Protein AF-A0A7C4WFL8-F1 (afdb_monomer)

Secondary structure (DSSP, 8-state):
-HHHHHHHHHHHHHH-HHHHHHHHHHTTHHHHHHHHHHHHHHHHHHHHHHHHHHHHHHHHHHHHHHHHHHHHHHHHHHHHHHHHHHHHHHHHHHHHHHHHHHHHHHHHHHHHHHHHHHHHHHHHHHHHHHHHHHHHHHHHHHHHHHHHHHHHHHHHHHHHHHHHHHHHHTT-----EEEEETTEEEEEEEEETTEEEEEEEEEEESSHHHHHHHHHHHHHHHH-GGG--SEEEEEEEEEEE-HHHH-

Foldseek 3Di:
DVVVVVVVLVVCCVPPPVSVVVVCVVVCVVVVVVVVVVVVVVVVVVVVVVVVVVVVVVVVVVVVVVVVVVVVVVVVVVVVVVVVVVVVVVVVVVVVVVVVVVVVVVVVVVVVVVVVVVVVVVVVVVVVVVVVVVVVVVVVVVVVVVVVVVVQVVQLVVVQVVVQVVCVVVVHHWHWQWDDDVVATFSTWIDDDQEIETEDTDQEDACVRVVVSVVSVVCCCVPPVVSHGNHYHYDYHYNHYDPNRVD

Solvent-accessible surface area (backbone atoms only — not comparable to full-atom values): 13363 Å² total; per-residue (Å²): 110,72,68,59,51,52,52,52,53,51,50,39,50,74,75,33,68,67,59,32,52,50,53,37,51,77,71,41,50,62,61,50,50,54,50,51,51,51,50,51,53,53,53,49,53,53,50,53,52,52,50,53,54,51,52,52,53,53,51,54,52,53,50,54,51,52,52,50,52,52,51,51,52,52,51,54,51,51,52,51,54,52,51,52,52,52,51,53,53,53,52,53,51,50,52,52,53,52,54,52,50,53,53,52,52,55,50,53,53,51,54,50,53,50,52,55,49,53,51,53,50,52,52,51,53,52,49,52,56,48,49,61,49,49,55,54,47,52,61,49,47,60,50,50,52,57,48,51,55,50,55,52,50,53,43,34,53,51,39,40,53,54,47,45,54,54,34,43,78,71,74,43,81,54,65,64,41,67,45,82,51,97,97,46,77,36,52,33,32,32,63,44,95,57,36,22,41,43,26,44,53,37,67,64,31,54,59,64,63,55,57,52,48,51,54,52,48,53,51,36,55,74,78,42,50,86,76,60,42,88,40,73,46,80,43,81,37,47,82,42,68,36,72,80,55,78,112

Radius of gyration: 77.12 Å; Cα contacts (8 Å, |Δi|>4): 156; chains: 1; bounding box: 133×50×202 Å

pLDDT: mean 90.26, std 7.68, range [58.31, 98.12]

Sequence (247 aa):
MLESLKKEFLELLEKDLEFRYTVAGYLGLSEILRRLDKIAEEQLKLREEQITLREEQVHLRKEQVRLAEEQIKLREEQARLVEEQIQIRKEQARLVEEQIGLRKEQTALREEQIRLTEEQIKLREDFNRMLLRIERIDDRLGRVERTLEKLTIDVEDEAKSVLKARLRELGVSLELTSLILPGLEINIYGVSDDVCVIGEATVRAGPKPIDELLEKIEKLKINYPNLLRRKVILVIYASLPMIELIE

Mean predicted aligned error: 15.14 Å

Nearest PDB structures (foldseek):
  5faf-assembly1_A  TM=5.186E-01  e=6.056E-01  Homo sapiens

Structure (mmCIF, N/CA/C/O backbone):
data_AF-A0A7C4WFL8-F1
#
_entry.id   AF-A0A7C4WFL8-F1
#
loop_
_atom_site.group_PDB
_atom_site.id
_atom_site.type_symbol
_atom_site.label_atom_id
_atom_site.label_alt_id
_atom_site.label_comp_id
_atom_site.label_asym_id
_atom_site.label_entity_id
_atom_site.label_seq_id
_atom_site.pdbx_PDB_ins_code
_atom_site.Cartn_x
_atom_site.Cartn_y
_atom_site.Cartn_z
_atom_site.occupancy
_atom_site.B_iso_or_equiv
_atom_site.auth_seq_id
_atom_site.auth_comp_id
_atom_site.auth_asym_id
_atom_site.auth_atom_id
_atom_site.pdbx_PDB_model_num
ATOM 1 N N . MET A 1 1 ? 63.632 16.630 -119.968 1.00 63.47 1 MET A N 1
ATOM 2 C CA . MET A 1 1 ? 64.731 16.716 -118.976 1.00 63.47 1 MET A CA 1
ATOM 3 C C . MET A 1 1 ? 64.231 16.593 -117.542 1.00 63.47 1 MET A C 1
ATOM 5 O O . MET A 1 1 ? 64.723 15.737 -116.827 1.00 63.47 1 MET A O 1
ATOM 9 N N . LEU A 1 2 ? 63.245 17.387 -117.106 1.00 68.38 2 LEU A N 1
ATOM 10 C CA . LEU A 1 2 ? 62.745 17.300 -115.723 1.00 68.38 2 LEU A CA 1
ATOM 11 C C . LEU A 1 2 ? 62.067 15.951 -115.406 1.00 68.38 2 LEU A C 1
ATOM 13 O O . LEU A 1 2 ? 62.218 15.402 -114.320 1.00 68.38 2 LEU A O 1
ATOM 17 N N . GLU A 1 3 ? 61.346 15.401 -116.383 1.00 75.25 3 GLU A N 1
ATOM 18 C CA . GLU A 1 3 ? 60.583 14.157 -116.240 1.00 75.25 3 GLU A CA 1
ATOM 19 C C . GLU A 1 3 ? 61.478 12.908 -116.198 1.00 75.25 3 GLU A C 1
ATOM 21 O O . GLU A 1 3 ? 61.219 11.986 -115.427 1.00 75.25 3 GLU A O 1
ATOM 26 N N . SER A 1 4 ? 62.591 12.918 -116.945 1.00 79.12 4 SER A N 1
ATOM 27 C CA . SER A 1 4 ? 63.614 11.866 -116.886 1.00 79.12 4 SER A CA 1
ATOM 28 C C . SER A 1 4 ? 64.369 11.883 -115.556 1.00 79.12 4 SER A C 1
ATOM 30 O O . SER A 1 4 ? 64.539 10.831 -114.950 1.00 79.12 4 SER A O 1
ATOM 32 N N . LEU A 1 5 ? 64.729 13.071 -115.051 1.00 83.88 5 LEU A N 1
ATOM 33 C CA . LEU A 1 5 ? 65.407 13.226 -113.760 1.00 83.88 5 LEU A CA 1
ATOM 34 C C . LEU A 1 5 ? 64.522 12.781 -112.586 1.00 83.88 5 LEU A C 1
ATOM 36 O O . LEU A 1 5 ? 64.993 12.124 -111.665 1.00 83.88 5 LEU A O 1
ATOM 40 N N . LYS A 1 6 ? 63.220 13.096 -112.626 1.00 84.44 6 LYS A N 1
ATOM 41 C CA . LYS A 1 6 ? 62.262 12.644 -111.607 1.00 84.44 6 LYS A CA 1
ATOM 42 C C . LYS A 1 6 ? 62.157 11.118 -111.567 1.00 84.44 6 LYS A C 1
ATOM 44 O O . LYS A 1 6 ? 62.108 10.547 -110.482 1.00 84.44 6 LYS A O 1
ATOM 49 N N . LYS A 1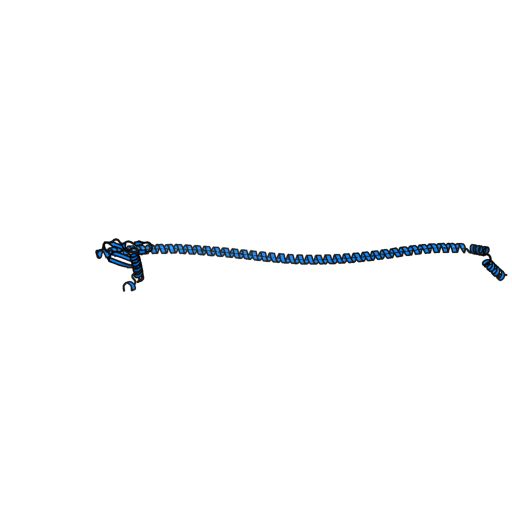 7 ? 62.114 10.465 -112.734 1.00 86.25 7 LYS A N 1
ATOM 50 C CA . LYS A 1 7 ? 62.050 9.001 -112.823 1.00 86.25 7 LYS A CA 1
ATOM 51 C C . LYS A 1 7 ? 63.316 8.356 -112.255 1.00 86.25 7 LYS A C 1
ATOM 53 O O . LYS A 1 7 ? 63.211 7.440 -111.451 1.00 86.25 7 LYS A O 1
ATOM 58 N N . GLU A 1 8 ? 64.484 8.883 -112.610 1.00 85.12 8 GLU A N 1
ATOM 59 C CA . GLU A 1 8 ? 65.778 8.413 -112.102 1.00 85.12 8 GLU A CA 1
ATOM 60 C C . GLU A 1 8 ? 65.917 8.622 -110.583 1.00 85.12 8 GLU A C 1
ATOM 62 O O . GLU A 1 8 ? 66.332 7.713 -109.870 1.00 85.12 8 GLU A O 1
ATOM 67 N N . PHE A 1 9 ? 65.467 9.766 -110.059 1.00 88.81 9 PHE A N 1
ATOM 68 C CA . PHE A 1 9 ? 65.450 10.046 -108.619 1.00 88.81 9 PHE A CA 1
ATOM 69 C C . PHE A 1 9 ? 64.553 9.074 -107.836 1.00 88.81 9 PHE A C 1
ATOM 71 O O . PHE A 1 9 ? 64.939 8.603 -106.769 1.00 88.81 9 PHE A O 1
ATOM 78 N N . LEU A 1 10 ? 63.366 8.746 -108.361 1.00 87.44 10 LEU A N 1
ATOM 79 C CA . LEU A 1 10 ? 62.467 7.762 -107.748 1.00 87.44 10 LEU A CA 1
ATOM 80 C C . LEU A 1 10 ? 63.038 6.338 -107.821 1.00 87.44 10 LEU A C 1
ATOM 82 O O . LEU A 1 10 ? 62.957 5.613 -106.835 1.00 87.44 10 LEU A O 1
ATOM 86 N N . GLU A 1 11 ? 63.668 5.951 -108.937 1.00 89.31 11 GLU A N 1
ATOM 87 C CA . GLU A 1 11 ? 64.340 4.648 -109.044 1.00 89.31 11 GLU A CA 1
ATOM 88 C C . GLU A 1 11 ? 65.513 4.514 -108.061 1.00 89.31 11 GLU A C 1
ATOM 90 O O . GLU A 1 11 ? 65.668 3.455 -107.451 1.00 89.31 11 GLU A O 1
ATOM 95 N N . LEU A 1 12 ? 66.306 5.576 -107.861 1.00 89.62 12 LEU A N 1
ATOM 96 C CA . LEU A 1 12 ? 67.367 5.606 -106.849 1.00 89.62 12 LEU A CA 1
ATOM 97 C C . LEU A 1 12 ? 66.792 5.531 -105.435 1.00 89.62 12 LEU A C 1
ATOM 99 O O . LEU A 1 12 ? 67.281 4.751 -104.624 1.00 89.62 12 LEU A O 1
ATOM 103 N N . LEU A 1 13 ? 65.710 6.261 -105.145 1.00 87.31 13 LEU A N 1
ATOM 104 C CA . LEU A 1 13 ? 65.008 6.101 -103.875 1.00 87.31 13 LEU A CA 1
ATOM 105 C C . LEU A 1 13 ? 64.507 4.668 -103.680 1.00 87.31 13 LEU A C 1
ATOM 107 O O . LEU A 1 13 ? 64.530 4.200 -102.553 1.00 87.31 13 LEU A O 1
ATOM 111 N N . GLU A 1 14 ? 64.071 3.945 -104.714 1.00 87.94 14 GLU A N 1
ATOM 112 C CA . GLU A 1 14 ? 63.556 2.571 -104.596 1.00 87.94 14 GLU A CA 1
ATOM 113 C C . GLU A 1 14 ? 64.642 1.484 -104.498 1.00 87.94 14 GLU A C 1
ATOM 115 O O . GLU A 1 14 ? 64.456 0.509 -103.764 1.00 87.94 14 GLU A O 1
ATOM 120 N N . LYS A 1 15 ? 65.765 1.635 -105.203 1.00 89.38 15 LYS A N 1
ATOM 121 C CA . LYS A 1 15 ? 66.786 0.580 -105.342 1.00 89.38 15 LYS A CA 1
ATOM 122 C C . LYS A 1 15 ? 68.047 0.823 -104.510 1.00 89.38 15 LYS A C 1
ATOM 124 O O . LYS A 1 15 ? 68.694 -0.150 -104.129 1.00 89.38 15 LYS A O 1
ATOM 129 N N . ASP A 1 16 ? 68.389 2.079 -104.217 1.00 92.06 16 ASP A N 1
ATOM 130 C CA . ASP A 1 16 ? 69.585 2.455 -103.459 1.00 92.06 16 ASP A CA 1
ATOM 131 C C . ASP A 1 16 ? 69.219 2.826 -102.013 1.00 92.06 16 ASP A C 1
ATOM 133 O O . ASP A 1 16 ? 68.577 3.840 -101.717 1.00 92.06 16 ASP A O 1
ATOM 137 N N . LEU A 1 17 ? 69.632 1.955 -101.094 1.00 87.31 17 LEU A N 1
ATOM 138 C CA . LEU A 1 17 ? 69.371 2.090 -99.669 1.00 87.31 17 LEU A CA 1
ATOM 139 C C . LEU A 1 17 ? 70.104 3.297 -99.057 1.00 87.31 17 LEU A C 1
ATOM 141 O O . LEU A 1 17 ? 69.530 4.008 -98.231 1.00 87.31 17 LEU A O 1
ATOM 145 N N . GLU A 1 18 ? 71.350 3.540 -99.464 1.00 87.81 18 GLU A N 1
ATOM 146 C CA . GLU A 1 18 ? 72.194 4.611 -98.929 1.00 87.81 18 GLU A CA 1
ATOM 147 C C . GLU A 1 18 ? 71.688 5.978 -99.399 1.00 87.81 18 GLU A C 1
ATOM 149 O O . GLU A 1 18 ? 71.530 6.900 -98.590 1.00 87.81 18 GLU A O 1
ATOM 154 N N . PHE A 1 19 ? 71.318 6.086 -100.680 1.00 89.31 19 PHE A N 1
ATOM 155 C CA . PHE A 1 19 ? 70.691 7.287 -101.226 1.00 89.31 19 PHE A CA 1
ATOM 156 C C . PHE A 1 19 ? 69.348 7.588 -100.543 1.00 89.31 19 PHE A C 1
ATOM 158 O O . PHE A 1 19 ? 69.117 8.722 -100.113 1.00 89.31 19 PHE A O 1
ATOM 165 N N . ARG A 1 20 ? 68.484 6.578 -100.349 1.00 87.25 20 ARG A N 1
ATOM 166 C CA . ARG A 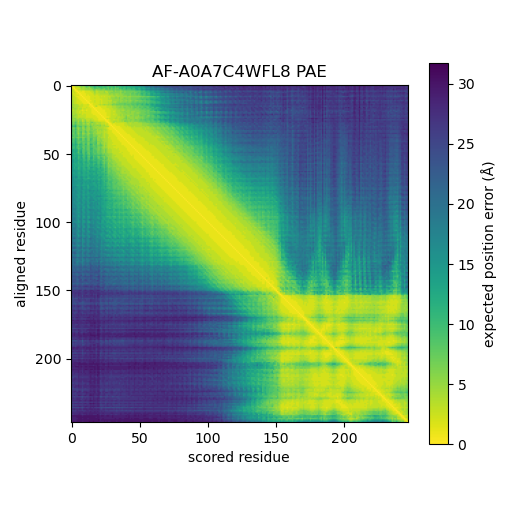1 20 ? 67.205 6.730 -99.629 1.00 87.25 20 ARG A CA 1
ATOM 167 C C . ARG A 1 20 ? 67.402 7.243 -98.205 1.00 87.25 20 ARG A C 1
ATOM 169 O O . ARG A 1 20 ? 66.705 8.176 -97.804 1.00 87.25 20 ARG A O 1
ATOM 176 N N . TYR A 1 21 ? 68.324 6.657 -97.439 1.00 86.19 21 TYR A N 1
ATOM 177 C CA . TYR A 1 21 ? 68.582 7.093 -96.063 1.00 86.19 21 TYR A CA 1
ATOM 178 C C . TYR A 1 21 ? 69.210 8.485 -95.996 1.00 86.19 21 TYR A C 1
ATOM 180 O O . TYR A 1 21 ? 68.859 9.263 -95.110 1.00 86.19 21 TYR A O 1
ATOM 188 N N . THR A 1 22 ? 70.069 8.834 -96.952 1.00 85.81 22 THR A N 1
ATOM 189 C CA . THR A 1 22 ? 70.663 10.173 -97.053 1.00 85.81 22 THR A CA 1
ATOM 190 C C . THR A 1 22 ? 69.593 11.228 -97.329 1.00 85.81 22 THR A C 1
ATOM 192 O O . THR A 1 22 ? 69.506 12.224 -96.609 1.00 85.81 22 THR A O 1
ATOM 195 N N . VAL A 1 23 ? 68.711 10.983 -98.305 1.00 87.50 23 VAL A N 1
ATOM 196 C CA . VAL A 1 23 ? 67.565 11.858 -98.600 1.00 87.50 23 VAL A CA 1
ATOM 197 C C . VAL A 1 23 ? 66.619 11.943 -97.398 1.00 87.50 23 VAL A C 1
ATOM 199 O O . VAL A 1 23 ? 66.218 13.041 -97.021 1.00 87.50 23 VAL A O 1
ATOM 202 N N . ALA A 1 24 ? 66.308 10.824 -96.736 1.00 85.12 24 ALA A N 1
ATOM 203 C CA . ALA A 1 24 ? 65.487 10.814 -95.524 1.00 85.12 24 ALA A CA 1
ATOM 204 C C . ALA A 1 24 ? 66.117 11.623 -94.373 1.00 85.12 24 ALA A C 1
ATOM 206 O O . ALA A 1 24 ? 65.403 12.319 -93.647 1.00 85.12 24 ALA A O 1
ATOM 207 N N . GLY A 1 25 ? 67.445 11.574 -94.236 1.00 86.12 25 GLY A N 1
ATOM 208 C CA . GLY A 1 25 ? 68.215 12.378 -93.289 1.00 86.12 25 GLY A CA 1
ATOM 209 C C . GLY A 1 25 ? 68.141 13.876 -93.591 1.00 86.12 25 GLY A C 1
ATOM 210 O O . GLY A 1 25 ? 67.801 14.651 -92.698 1.00 86.12 25 GLY A O 1
ATOM 211 N N . TYR A 1 26 ? 68.374 14.288 -94.844 1.00 86.88 26 TYR A N 1
ATOM 212 C CA . TYR A 1 26 ? 68.258 15.693 -95.272 1.00 86.88 26 TYR A CA 1
ATOM 213 C C . TYR A 1 26 ? 66.829 16.241 -95.161 1.00 86.88 26 TYR A C 1
ATOM 215 O O . TYR A 1 26 ? 66.646 17.412 -94.836 1.00 86.88 26 TYR A O 1
ATOM 223 N N . LEU A 1 27 ? 65.817 15.400 -95.393 1.00 87.31 27 LEU A N 1
ATOM 224 C CA . LEU A 1 27 ? 64.403 15.743 -95.207 1.00 87.31 27 LEU A CA 1
ATOM 225 C C . LEU A 1 27 ? 63.965 15.736 -93.730 1.00 87.31 27 LEU A C 1
ATOM 227 O O . LEU A 1 27 ? 62.813 16.050 -93.436 1.00 87.31 27 LEU A O 1
ATOM 231 N N . GLY A 1 28 ? 64.852 15.375 -92.795 1.00 88.31 28 GLY A N 1
ATOM 232 C CA . GLY A 1 28 ? 64.575 15.384 -91.357 1.00 88.31 28 GLY A CA 1
ATOM 233 C C . GLY A 1 28 ? 63.685 14.239 -90.860 1.00 88.31 28 GLY A C 1
ATOM 234 O O . GLY A 1 28 ? 63.221 14.284 -89.721 1.00 88.31 28 GLY A O 1
ATOM 235 N N . LEU A 1 29 ? 63.455 13.192 -91.661 1.00 88.44 29 LEU A N 1
ATOM 236 C CA . LEU A 1 29 ? 62.574 12.074 -91.292 1.00 88.44 29 LEU A CA 1
ATOM 237 C C . LEU A 1 29 ? 63.075 11.320 -90.050 1.00 88.44 29 LEU A C 1
ATOM 239 O O . LEU A 1 29 ? 62.270 10.913 -89.218 1.00 88.44 29 LEU A O 1
ATOM 243 N N . SER A 1 30 ? 64.393 11.199 -89.870 1.00 85.44 30 SER A N 1
ATOM 244 C CA . SER A 1 30 ? 64.988 10.566 -88.681 1.00 85.44 30 SER A CA 1
ATOM 245 C C . SER A 1 30 ? 64.710 11.339 -87.385 1.00 85.44 30 SER A C 1
ATOM 247 O O . SER A 1 30 ? 64.486 10.733 -86.340 1.00 85.44 30 SER A O 1
ATOM 249 N N . GLU A 1 31 ? 64.703 12.675 -87.441 1.00 87.62 31 GLU A N 1
ATOM 250 C CA . GLU A 1 31 ? 64.364 13.537 -86.298 1.00 87.62 31 GLU A CA 1
ATOM 251 C C . GLU A 1 31 ? 62.863 13.458 -85.981 1.00 87.62 31 GLU A C 1
ATOM 253 O O . GLU A 1 31 ? 62.473 13.400 -84.816 1.00 87.62 31 GLU A O 1
ATOM 258 N N . ILE A 1 32 ? 62.018 13.386 -87.016 1.00 90.44 32 ILE A N 1
ATOM 259 C CA . ILE A 1 32 ? 60.571 13.187 -86.863 1.00 90.44 32 ILE A CA 1
ATOM 260 C C . ILE A 1 32 ? 60.278 11.845 -86.181 1.00 90.44 32 ILE A C 1
ATOM 262 O O . ILE A 1 32 ? 59.512 11.825 -85.221 1.00 90.44 32 ILE A O 1
ATOM 266 N N . LEU A 1 33 ? 60.905 10.746 -86.618 1.00 88.56 33 LEU A N 1
ATOM 267 C CA . LEU A 1 33 ? 60.716 9.424 -86.007 1.00 88.56 33 LEU A CA 1
ATOM 268 C C . LEU A 1 33 ? 61.115 9.415 -84.525 1.00 88.56 33 LEU A C 1
ATOM 270 O O . LEU A 1 33 ? 60.318 8.993 -83.697 1.00 88.56 33 LEU A O 1
ATOM 274 N N . ARG A 1 34 ? 62.268 9.995 -84.160 1.00 89.69 34 ARG A N 1
ATOM 275 C CA . ARG A 1 34 ? 62.684 10.111 -82.747 1.00 89.69 34 ARG A CA 1
ATOM 276 C C . ARG A 1 34 ? 61.690 10.899 -81.892 1.00 89.69 34 ARG A C 1
ATOM 278 O O . ARG A 1 34 ? 61.457 10.552 -80.737 1.00 89.69 34 ARG A O 1
ATOM 285 N N . ARG A 1 35 ? 61.106 11.973 -82.436 1.00 93.88 35 ARG A N 1
ATOM 286 C CA . ARG A 1 35 ? 60.057 12.736 -81.739 1.00 93.88 35 ARG A CA 1
ATOM 287 C C . ARG A 1 35 ? 58.778 11.923 -81.593 1.00 93.88 35 ARG A C 1
ATOM 289 O O . ARG A 1 35 ? 58.159 12.001 -80.539 1.00 93.88 35 ARG A O 1
ATOM 296 N N . LEU A 1 36 ? 58.395 11.154 -82.614 1.00 93.88 36 LEU A N 1
ATOM 297 C CA . LEU A 1 36 ? 57.244 10.253 -82.545 1.00 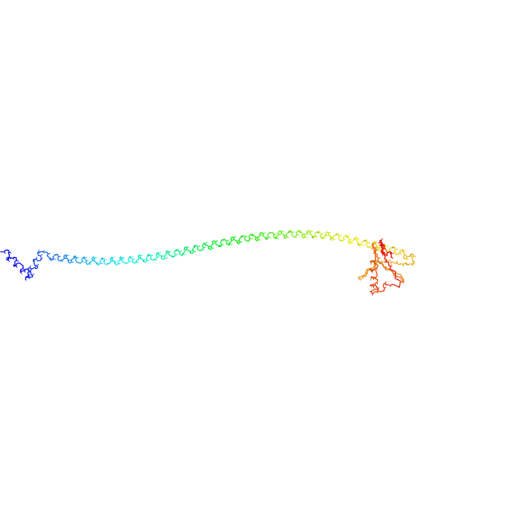93.88 36 LEU A CA 1
ATOM 298 C C . LEU A 1 36 ? 57.453 9.153 -81.499 1.00 93.88 36 LEU A C 1
ATOM 300 O O . LEU A 1 36 ? 56.536 8.912 -80.720 1.00 93.88 36 LEU A O 1
ATOM 304 N N . ASP A 1 37 ? 58.650 8.568 -81.417 1.00 94.06 37 ASP A N 1
ATOM 305 C CA . ASP A 1 37 ? 59.000 7.580 -80.389 1.00 94.06 37 ASP A CA 1
ATOM 306 C C . ASP A 1 37 ? 58.906 8.194 -78.986 1.00 94.06 37 ASP A C 1
ATOM 308 O O . ASP A 1 37 ? 58.240 7.649 -78.107 1.00 94.06 37 ASP A O 1
ATOM 312 N N . LYS A 1 38 ? 59.476 9.392 -78.788 1.00 95.38 38 LYS A N 1
ATOM 313 C CA . LYS A 1 38 ? 59.382 10.115 -77.511 1.00 95.38 38 LYS A CA 1
ATOM 314 C C . LYS A 1 38 ? 57.932 10.441 -77.133 1.00 95.38 38 LYS A C 1
ATOM 316 O O . LYS A 1 38 ? 57.542 10.268 -75.982 1.00 95.38 38 LYS A O 1
ATOM 321 N N . ILE A 1 39 ? 57.122 10.890 -78.094 1.00 95.38 39 ILE A N 1
ATOM 322 C CA . ILE A 1 39 ? 55.689 11.136 -77.882 1.00 95.38 39 ILE A CA 1
ATOM 323 C C . ILE A 1 39 ? 54.975 9.830 -77.516 1.00 95.38 39 ILE A C 1
ATOM 325 O O . ILE A 1 39 ? 54.125 9.838 -76.631 1.00 95.38 39 ILE A O 1
ATOM 329 N N . ALA A 1 40 ? 55.306 8.710 -78.161 1.00 94.25 40 ALA A N 1
ATOM 330 C CA . ALA A 1 40 ? 54.722 7.411 -77.842 1.00 94.25 40 ALA A CA 1
ATOM 331 C C . ALA A 1 40 ? 55.067 6.971 -76.408 1.00 94.25 40 ALA A C 1
ATOM 333 O O . ALA A 1 40 ? 54.177 6.521 -75.686 1.00 94.25 40 ALA A O 1
ATOM 334 N N . GLU A 1 41 ? 56.312 7.166 -75.963 1.00 94.81 41 GLU A N 1
ATOM 335 C CA . GLU A 1 41 ? 56.728 6.913 -74.576 1.00 94.81 41 GLU A CA 1
ATOM 336 C C . GLU A 1 41 ? 55.988 7.808 -73.569 1.00 94.81 41 GLU A C 1
ATOM 338 O O . GLU A 1 41 ? 55.500 7.321 -72.548 1.00 94.81 41 GLU A O 1
ATOM 343 N N . GLU A 1 42 ? 55.863 9.110 -73.847 1.00 95.56 42 GLU A N 1
ATOM 344 C CA . GLU A 1 42 ? 55.107 10.045 -73.001 1.00 95.56 42 GLU A CA 1
ATOM 345 C C . GLU A 1 42 ? 53.619 9.665 -72.932 1.00 95.56 42 GLU A C 1
ATOM 347 O O . GLU A 1 42 ? 53.021 9.679 -71.856 1.00 95.56 42 GLU A O 1
ATOM 352 N N . GLN A 1 43 ? 53.023 9.249 -74.053 1.00 94.88 43 GLN A N 1
ATOM 353 C CA . GLN A 1 43 ? 51.641 8.764 -74.104 1.00 94.88 43 GLN A CA 1
ATOM 354 C C . GLN A 1 43 ? 51.443 7.471 -73.306 1.00 94.88 43 GLN A C 1
ATOM 356 O O . GLN A 1 43 ? 50.393 7.302 -72.685 1.00 94.88 43 GLN A O 1
ATOM 361 N N . LEU A 1 44 ? 52.423 6.562 -73.299 1.00 95.38 44 LEU A N 1
ATOM 362 C CA . LEU A 1 44 ? 52.372 5.358 -72.467 1.00 95.38 44 LEU A CA 1
ATOM 363 C C . LEU A 1 44 ? 52.401 5.714 -70.976 1.00 95.38 44 LEU A C 1
ATOM 365 O O . LEU A 1 44 ? 51.523 5.263 -70.244 1.00 95.38 44 LEU A O 1
ATOM 369 N N . LYS A 1 45 ? 53.312 6.598 -70.549 1.00 95.81 45 LYS A N 1
ATOM 370 C CA . LYS A 1 45 ? 53.383 7.065 -69.151 1.00 95.81 45 LYS A CA 1
ATOM 371 C C . LYS A 1 45 ? 52.091 7.746 -68.700 1.00 95.81 45 LYS A C 1
ATOM 373 O O . LYS A 1 45 ? 51.555 7.417 -67.648 1.00 95.81 45 LYS A O 1
ATOM 378 N N . LEU A 1 46 ? 51.530 8.628 -69.531 1.00 95.88 46 LEU A N 1
ATOM 379 C CA . LEU A 1 46 ? 50.248 9.280 -69.239 1.00 95.88 46 LEU A CA 1
ATOM 380 C C . LEU A 1 46 ? 49.095 8.274 -69.114 1.00 95.88 46 LEU A C 1
ATOM 382 O O . LEU A 1 46 ? 48.180 8.477 -68.317 1.00 95.88 46 LEU A O 1
ATOM 386 N N . ARG A 1 47 ? 49.108 7.188 -69.898 1.00 95.31 47 ARG A N 1
ATOM 387 C CA . ARG A 1 47 ? 48.107 6.119 -69.767 1.00 95.31 47 ARG A CA 1
ATOM 388 C C . ARG A 1 47 ? 48.265 5.353 -68.460 1.00 95.31 47 ARG A C 1
ATOM 390 O O . ARG A 1 47 ? 47.250 5.061 -67.836 1.00 95.31 47 ARG A O 1
ATOM 397 N N . GLU A 1 48 ? 49.492 5.048 -68.050 1.00 95.56 48 GLU A N 1
ATOM 398 C CA . GLU A 1 48 ? 49.767 4.399 -66.764 1.00 95.56 48 GLU A CA 1
ATOM 399 C C . GLU A 1 48 ? 49.283 5.269 -65.595 1.00 95.56 48 GLU A C 1
ATOM 401 O O . GLU A 1 48 ? 48.520 4.788 -64.760 1.00 95.56 48 GLU A O 1
ATOM 406 N N . GLU A 1 49 ? 49.598 6.568 -65.598 1.00 96.31 49 GLU A N 1
ATOM 407 C CA . GLU A 1 49 ? 49.106 7.527 -64.595 1.00 96.31 49 GLU A CA 1
ATOM 408 C C . GLU A 1 49 ? 47.571 7.645 -64.587 1.00 96.31 49 GLU A C 1
ATOM 410 O O . GLU A 1 49 ? 46.939 7.733 -63.535 1.00 96.31 49 GLU A O 1
ATOM 415 N N . GLN A 1 50 ? 46.921 7.616 -65.755 1.00 95.56 50 GLN A N 1
ATOM 416 C CA . GLN A 1 50 ? 45.456 7.611 -65.811 1.00 95.56 50 GLN A CA 1
ATOM 417 C C . GLN A 1 50 ? 44.847 6.334 -65.226 1.00 95.56 50 GLN A C 1
ATOM 419 O O . GLN A 1 50 ? 43.746 6.389 -64.671 1.00 95.56 50 GLN A O 1
ATOM 424 N N . ILE A 1 51 ? 45.513 5.188 -65.376 1.00 96.12 51 ILE A N 1
ATOM 425 C CA . ILE A 1 51 ? 45.056 3.922 -64.797 1.00 96.12 51 ILE A CA 1
ATOM 426 C C . ILE A 1 51 ? 45.176 3.982 -63.274 1.00 96.12 51 ILE A C 1
ATOM 428 O O . ILE A 1 51 ? 44.180 3.721 -62.599 1.00 96.12 51 ILE A O 1
ATOM 432 N N . THR A 1 52 ? 46.320 4.410 -62.735 1.00 96.62 52 THR A N 1
ATOM 433 C CA . THR A 1 52 ? 46.518 4.510 -61.278 1.00 96.62 52 THR A CA 1
ATOM 434 C C . THR A 1 52 ? 45.534 5.489 -60.636 1.00 96.62 52 THR A C 1
ATOM 436 O O . THR A 1 52 ? 44.866 5.141 -59.664 1.00 96.62 52 THR A O 1
ATOM 439 N N . LEU A 1 53 ? 45.317 6.665 -61.236 1.00 96.75 53 LEU A N 1
ATOM 440 C CA . LEU A 1 53 ? 44.320 7.629 -60.753 1.00 96.75 53 LEU A CA 1
ATOM 441 C C . LEU A 1 53 ? 42.893 7.060 -60.760 1.00 96.75 53 LEU A C 1
ATOM 443 O O . LEU A 1 53 ? 42.088 7.365 -59.877 1.00 96.75 53 LEU A O 1
ATOM 447 N N . ARG A 1 54 ? 42.543 6.229 -61.751 1.00 96.12 54 ARG A N 1
ATOM 448 C CA . ARG A 1 54 ? 41.235 5.555 -61.780 1.00 96.12 54 ARG A CA 1
ATOM 449 C C . ARG A 1 54 ? 41.110 4.523 -60.665 1.00 96.12 54 ARG A C 1
ATOM 451 O O . ARG A 1 54 ? 40.040 4.428 -60.065 1.00 96.12 54 ARG A O 1
ATOM 458 N N . GLU A 1 55 ? 42.167 3.771 -60.380 1.00 96.19 55 GLU A N 1
ATOM 459 C CA . GLU A 1 55 ? 42.191 2.808 -59.276 1.00 96.19 55 GLU A CA 1
ATOM 460 C C . GLU A 1 55 ? 42.020 3.505 -57.921 1.00 96.19 55 GLU A C 1
ATOM 462 O O . GLU A 1 55 ? 41.172 3.093 -57.124 1.00 96.19 55 GLU A O 1
ATOM 467 N N . GLU A 1 56 ? 42.721 4.620 -57.697 1.00 96.94 56 GLU A N 1
ATOM 468 C CA . GLU A 1 56 ? 42.566 5.454 -56.500 1.00 96.94 56 GLU A CA 1
ATOM 469 C C . GLU A 1 56 ? 41.141 6.007 -56.365 1.00 96.94 56 GLU A C 1
ATOM 471 O O . GLU A 1 56 ? 40.534 5.918 -55.296 1.00 96.94 56 GLU A O 1
ATOM 476 N N . GLN A 1 57 ? 40.543 6.509 -57.454 1.00 95.88 57 GLN A N 1
ATOM 477 C CA . GLN A 1 57 ? 39.150 6.971 -57.438 1.00 95.88 57 GLN A CA 1
ATOM 478 C C . GLN A 1 57 ? 38.166 5.852 -57.079 1.00 95.88 57 GLN A C 1
ATOM 480 O O . GLN A 1 57 ? 37.195 6.086 -56.354 1.00 95.88 57 GLN A O 1
ATOM 485 N N . VAL A 1 58 ? 38.393 4.632 -57.573 1.00 96.88 58 VAL A N 1
ATOM 486 C CA . VAL A 1 58 ? 37.572 3.469 -57.210 1.00 96.88 58 VAL A CA 1
ATOM 487 C C . VAL A 1 58 ? 37.749 3.124 -55.731 1.00 96.88 58 VAL A C 1
ATOM 489 O O . VAL A 1 58 ? 36.757 2.820 -55.065 1.00 96.88 58 VAL A O 1
ATOM 492 N N . HIS A 1 59 ? 38.972 3.197 -55.200 1.00 97.19 59 HIS A N 1
ATOM 493 C CA . HIS A 1 59 ? 39.239 2.967 -53.781 1.00 97.19 59 HIS A CA 1
ATOM 494 C C . HIS A 1 59 ? 38.521 3.991 -52.893 1.00 97.19 59 HIS A C 1
ATOM 496 O O . HIS A 1 59 ? 37.758 3.605 -52.008 1.00 97.19 59 HIS A O 1
ATOM 502 N N . LEU A 1 60 ? 38.664 5.284 -53.196 1.00 97.25 60 LEU A N 1
ATOM 503 C CA . LEU A 1 60 ? 38.000 6.367 -52.464 1.00 97.25 60 LEU A CA 1
ATOM 504 C C . LEU A 1 60 ? 36.474 6.221 -52.481 1.00 97.25 60 LEU A C 1
ATOM 506 O O . LEU A 1 60 ? 35.818 6.412 -51.458 1.00 97.25 60 LEU A O 1
ATOM 510 N N . ARG A 1 61 ? 35.887 5.819 -53.616 1.00 96.50 61 ARG A N 1
ATOM 511 C CA . ARG A 1 61 ? 34.443 5.538 -53.690 1.00 96.50 61 ARG A CA 1
ATOM 512 C C . ARG A 1 61 ? 34.031 4.384 -52.777 1.00 96.50 61 ARG A C 1
ATOM 514 O O . ARG A 1 61 ? 32.983 4.470 -52.142 1.00 96.50 61 ARG A O 1
ATOM 521 N N . LYS A 1 62 ? 34.833 3.318 -52.684 1.00 96.56 62 LYS A N 1
ATOM 522 C CA . LYS A 1 62 ? 34.555 2.198 -51.766 1.00 96.56 62 LYS A CA 1
ATOM 523 C C . LYS A 1 62 ? 34.609 2.642 -50.305 1.00 96.56 62 LYS A C 1
ATOM 525 O O . LYS A 1 62 ? 33.746 2.240 -49.529 1.00 96.56 62 LYS A O 1
ATOM 530 N N . GLU A 1 63 ? 35.575 3.477 -49.933 1.00 97.38 63 GLU A N 1
ATOM 531 C CA . GLU A 1 63 ? 35.657 4.037 -48.577 1.00 97.38 63 GLU A CA 1
ATOM 532 C C . GLU A 1 63 ? 34.466 4.943 -48.256 1.00 97.38 63 GLU A C 1
ATOM 534 O O . GLU A 1 63 ? 33.866 4.803 -47.194 1.00 97.38 63 GLU A O 1
ATOM 539 N N . GLN A 1 64 ? 34.053 5.804 -49.191 1.00 96.50 64 GLN A N 1
ATOM 540 C CA . GLN A 1 64 ? 32.866 6.648 -49.021 1.00 96.50 64 GLN A CA 1
ATOM 541 C C . GLN A 1 64 ? 31.595 5.826 -48.785 1.00 96.50 64 GLN A C 1
ATOM 543 O O . GLN A 1 64 ? 30.794 6.178 -47.920 1.00 96.50 64 GLN A O 1
ATOM 548 N N . VAL A 1 65 ? 31.417 4.718 -49.514 1.00 97.38 65 VAL A N 1
ATOM 549 C CA . VAL A 1 65 ? 30.279 3.809 -49.306 1.00 97.38 65 VAL A CA 1
ATOM 550 C C . VAL A 1 65 ? 30.335 3.172 -47.916 1.00 97.38 65 VAL A C 1
ATOM 552 O O . VAL A 1 65 ? 29.331 3.194 -47.210 1.00 97.38 65 VAL A O 1
ATOM 555 N N . ARG A 1 66 ? 31.502 2.682 -47.475 1.00 97.50 66 ARG A N 1
ATOM 556 C CA . ARG A 1 66 ? 31.662 2.106 -46.126 1.00 97.50 66 ARG A CA 1
ATOM 557 C C . ARG A 1 66 ? 31.352 3.118 -45.023 1.00 97.50 66 ARG A C 1
ATOM 559 O O . ARG A 1 66 ? 30.611 2.802 -44.098 1.00 97.50 66 ARG A O 1
ATOM 566 N N . LEU A 1 67 ? 31.856 4.346 -45.146 1.00 97.62 67 LEU A N 1
ATOM 567 C CA . LEU A 1 67 ? 31.565 5.419 -44.193 1.00 97.62 67 LEU A CA 1
ATOM 568 C C . LEU A 1 67 ? 30.071 5.767 -44.162 1.00 97.62 67 LEU A C 1
ATOM 570 O O . LEU A 1 67 ? 29.521 6.029 -43.094 1.00 97.62 67 LEU A O 1
ATOM 574 N N . ALA A 1 68 ? 29.396 5.752 -45.314 1.00 96.94 68 ALA A N 1
ATOM 575 C CA . ALA A 1 68 ? 27.953 5.963 -45.373 1.00 96.94 68 ALA A CA 1
ATOM 576 C C . ALA A 1 68 ? 27.181 4.839 -44.657 1.00 96.94 68 ALA A C 1
ATOM 578 O O . ALA A 1 68 ? 26.250 5.126 -43.905 1.00 96.94 68 ALA A O 1
ATOM 579 N N . GLU A 1 69 ? 27.586 3.578 -44.834 1.00 97.25 69 GLU A N 1
ATOM 580 C CA . GLU A 1 69 ? 27.001 2.430 -44.126 1.00 97.25 69 GLU A CA 1
ATOM 581 C C . GLU A 1 69 ? 27.202 2.523 -42.606 1.00 97.25 69 GLU A C 1
ATOM 583 O O . GLU A 1 69 ? 26.266 2.285 -41.841 1.00 97.25 69 GLU A O 1
ATOM 588 N N . GLU A 1 70 ? 28.394 2.911 -42.147 1.00 97.75 70 GLU A N 1
ATOM 589 C CA . GLU A 1 70 ? 28.674 3.132 -40.723 1.00 97.75 70 GLU A CA 1
ATOM 590 C C . GLU A 1 70 ? 27.828 4.270 -40.141 1.00 97.75 70 GLU A C 1
ATOM 592 O O . GLU A 1 70 ? 27.247 4.120 -39.065 1.00 97.75 70 GLU A O 1
ATOM 597 N N . GLN A 1 71 ? 27.673 5.380 -40.870 1.00 96.88 71 GLN A N 1
ATOM 598 C CA . GLN A 1 71 ? 26.797 6.476 -40.445 1.00 96.88 71 GLN A CA 1
ATOM 599 C C . GLN A 1 71 ? 25.332 6.046 -40.328 1.00 96.88 71 GLN A C 1
ATOM 601 O O . GLN A 1 71 ? 24.635 6.513 -39.427 1.00 96.88 71 GLN A O 1
ATOM 606 N N . ILE A 1 72 ? 24.849 5.179 -41.223 1.00 97.69 72 ILE A N 1
ATOM 607 C CA . ILE A 1 72 ? 23.486 4.638 -41.140 1.00 97.69 72 ILE A CA 1
ATOM 608 C C . ILE A 1 72 ? 23.336 3.796 -39.871 1.00 97.69 72 ILE A C 1
ATOM 610 O O . ILE A 1 72 ? 22.415 4.046 -39.097 1.00 97.69 72 ILE A O 1
ATOM 614 N N . LYS A 1 73 ? 24.276 2.881 -39.598 1.00 97.81 73 LYS A N 1
ATOM 615 C CA . LYS A 1 73 ? 24.254 2.049 -38.380 1.00 97.81 73 LYS A CA 1
ATOM 616 C C . LYS A 1 73 ? 24.267 2.888 -37.101 1.00 97.81 73 LYS A C 1
ATOM 618 O O . LYS A 1 73 ? 23.479 2.634 -36.196 1.00 97.81 73 LYS A O 1
ATOM 623 N N . LEU A 1 74 ? 25.104 3.925 -37.049 1.00 97.94 74 LEU A N 1
ATOM 624 C CA . LEU A 1 74 ? 25.152 4.843 -35.906 1.00 97.94 74 LEU A CA 1
ATOM 625 C C . LEU A 1 74 ? 23.825 5.583 -35.703 1.00 97.94 74 LEU A C 1
ATOM 627 O O . LEU A 1 74 ? 23.386 5.756 -34.567 1.00 97.94 74 LEU A O 1
ATOM 631 N N . ARG A 1 75 ? 23.154 6.002 -36.784 1.00 97.44 75 ARG A N 1
ATOM 632 C CA . ARG A 1 75 ? 21.827 6.634 -36.687 1.00 97.44 75 ARG A CA 1
ATOM 633 C C . ARG A 1 75 ? 20.764 5.662 -36.180 1.00 97.44 75 ARG A C 1
ATOM 635 O O . ARG A 1 75 ? 19.915 6.066 -35.389 1.00 97.44 75 ARG A O 1
ATOM 642 N N . GLU A 1 76 ? 20.807 4.404 -36.609 1.00 97.56 76 GLU A N 1
ATOM 643 C CA . GLU A 1 76 ? 19.895 3.367 -36.115 1.00 97.56 76 GLU A CA 1
ATOM 644 C C . GLU A 1 76 ? 20.099 3.096 -34.620 1.00 97.56 76 GLU A C 1
ATOM 646 O O . GLU A 1 76 ? 19.126 3.014 -33.871 1.00 97.56 76 GLU A O 1
ATOM 651 N N . GLU A 1 77 ? 21.348 3.010 -34.162 1.00 98.00 77 GLU A N 1
ATOM 652 C CA . GLU A 1 77 ? 21.668 2.834 -32.743 1.00 98.00 77 GLU A CA 1
ATOM 653 C C . GLU A 1 77 ? 21.207 4.036 -31.906 1.00 98.00 77 GLU A C 1
ATOM 655 O O . GLU A 1 77 ? 20.547 3.865 -30.881 1.00 98.00 77 GLU A O 1
ATOM 660 N N . GLN A 1 78 ? 21.456 5.260 -32.383 1.00 97.25 78 GLN A N 1
ATOM 661 C CA . GLN A 1 78 ? 20.955 6.476 -31.737 1.00 97.25 78 GLN A CA 1
ATOM 662 C C . GLN A 1 78 ? 19.426 6.488 -31.634 1.00 97.25 78 GLN A C 1
ATOM 664 O O . GLN A 1 78 ? 18.891 6.863 -30.591 1.00 97.25 78 GLN A O 1
ATOM 669 N N . ALA A 1 79 ? 18.714 6.057 -32.679 1.00 97.31 79 ALA A N 1
ATOM 670 C CA . ALA A 1 79 ? 17.257 5.976 -32.653 1.00 97.31 79 ALA A CA 1
ATOM 671 C C . ALA A 1 79 ? 16.756 4.986 -31.587 1.00 97.31 79 ALA A C 1
ATOM 673 O O . ALA A 1 79 ? 15.836 5.318 -30.837 1.00 97.31 79 ALA A O 1
ATOM 674 N N . ARG A 1 80 ? 17.400 3.817 -31.458 1.00 98.00 80 ARG A N 1
ATOM 675 C CA . ARG A 1 80 ? 17.073 2.827 -30.414 1.00 98.00 80 ARG A CA 1
ATOM 676 C C . ARG A 1 80 ? 17.311 3.376 -29.009 1.00 98.00 80 ARG A C 1
ATOM 678 O O . ARG A 1 80 ? 16.437 3.259 -28.157 1.00 98.00 80 ARG A O 1
ATOM 685 N N . LEU A 1 81 ? 18.442 4.046 -28.780 1.00 98.12 81 LEU A N 1
ATOM 686 C CA . LEU A 1 81 ? 18.745 4.666 -27.485 1.00 98.12 81 LEU A CA 1
ATOM 687 C C . LEU A 1 81 ? 17.727 5.751 -27.105 1.00 98.12 81 LEU A C 1
ATOM 689 O O . LEU A 1 81 ? 17.356 5.879 -25.938 1.00 98.12 81 LEU A O 1
ATOM 693 N N . VAL A 1 82 ? 17.254 6.534 -28.079 1.00 98.12 82 VAL A N 1
ATOM 694 C CA . VAL A 1 82 ? 16.189 7.522 -27.851 1.00 98.12 82 VAL A CA 1
ATOM 695 C C . VAL A 1 82 ? 14.880 6.833 -27.463 1.00 98.12 82 VAL A C 1
ATOM 697 O O . VAL A 1 82 ? 14.204 7.290 -26.539 1.00 98.12 82 VAL A O 1
ATOM 700 N N . GLU A 1 83 ? 14.525 5.731 -28.123 1.00 97.69 83 GLU A N 1
ATOM 701 C CA . GLU A 1 83 ? 13.328 4.958 -27.788 1.00 97.69 83 GLU A CA 1
ATOM 702 C C . GLU A 1 83 ? 13.399 4.376 -26.368 1.00 97.69 83 GLU A C 1
ATOM 704 O O . GLU A 1 83 ? 12.458 4.548 -25.589 1.00 97.69 83 GLU A O 1
ATOM 709 N N . GLU A 1 84 ? 14.531 3.783 -25.986 1.00 98.06 84 GLU A N 1
ATOM 710 C CA . GLU A 1 84 ? 14.764 3.281 -24.626 1.00 98.06 84 GLU A CA 1
ATOM 711 C C . GLU A 1 84 ? 14.644 4.395 -23.578 1.00 98.06 84 GLU A C 1
ATOM 713 O O . GLU A 1 84 ? 13.941 4.237 -22.578 1.00 98.06 84 GLU A O 1
ATOM 718 N N . GLN A 1 85 ? 15.239 5.569 -23.827 1.00 97.31 85 GLN A N 1
ATOM 719 C CA . GLN A 1 85 ? 15.097 6.721 -22.929 1.00 97.31 85 GLN A CA 1
ATOM 720 C C . GLN A 1 85 ? 13.640 7.173 -22.775 1.00 97.31 85 GLN A C 1
ATOM 722 O O . GLN A 1 85 ? 13.226 7.559 -21.678 1.00 97.31 85 GLN A O 1
ATOM 727 N N . ILE A 1 86 ? 12.845 7.131 -23.848 1.00 98.00 86 ILE A N 1
ATOM 728 C CA . ILE A 1 86 ? 11.415 7.455 -23.787 1.00 98.00 86 ILE A CA 1
ATOM 729 C C . ILE A 1 86 ? 10.669 6.436 -22.917 1.00 98.00 86 ILE A C 1
ATOM 731 O O . ILE A 1 86 ? 9.821 6.841 -22.117 1.00 98.00 86 ILE A O 1
ATOM 735 N N . GLN A 1 87 ? 10.974 5.141 -23.035 1.00 97.88 87 GLN A N 1
ATOM 736 C CA . GLN A 1 87 ? 10.340 4.110 -22.205 1.00 97.88 87 GLN A CA 1
ATOM 737 C C . GLN A 1 87 ? 10.701 4.265 -20.727 1.00 97.88 87 GLN A C 1
ATOM 739 O O . GLN A 1 87 ? 9.800 4.284 -19.887 1.00 97.88 87 GLN A O 1
ATOM 744 N N . ILE A 1 88 ? 11.978 4.501 -20.413 1.00 98.06 88 ILE A N 1
ATOM 745 C CA . ILE A 1 88 ? 12.434 4.759 -19.039 1.00 98.06 88 ILE A CA 1
ATOM 746 C C . ILE A 1 88 ? 11.696 5.963 -18.442 1.00 98.06 88 ILE A C 1
ATOM 748 O O . ILE A 1 88 ? 11.210 5.901 -17.314 1.00 98.06 88 ILE A O 1
ATOM 752 N N . ARG A 1 89 ? 11.544 7.059 -19.199 1.00 97.69 89 ARG A N 1
ATOM 753 C CA . ARG A 1 89 ? 10.795 8.239 -18.729 1.00 97.69 89 ARG A CA 1
ATOM 754 C C . ARG A 1 89 ? 9.322 7.933 -18.453 1.00 97.69 89 ARG A C 1
ATOM 756 O O . ARG A 1 89 ? 8.770 8.461 -17.490 1.00 97.69 89 ARG A O 1
ATOM 763 N N . LYS A 1 90 ? 8.678 7.090 -19.269 1.00 97.62 90 LYS A N 1
ATOM 764 C CA . LYS A 1 90 ? 7.289 6.658 -19.032 1.00 97.62 90 LYS A CA 1
ATOM 765 C C . LYS A 1 90 ? 7.167 5.819 -17.764 1.00 97.62 90 LYS A C 1
ATOM 767 O O . LYS A 1 90 ? 6.224 6.012 -17.004 1.00 97.62 90 LYS A O 1
ATOM 772 N N . GLU A 1 91 ? 8.105 4.908 -17.529 1.00 97.94 91 GLU A N 1
ATOM 773 C CA . GLU A 1 91 ? 8.127 4.086 -16.318 1.00 97.94 91 GLU A CA 1
ATOM 774 C C . GLU A 1 91 ? 8.349 4.941 -15.065 1.00 97.94 91 GLU A C 1
ATOM 776 O O . GLU A 1 91 ? 7.594 4.831 -14.102 1.00 97.94 91 GLU A O 1
ATOM 781 N N . GLN A 1 92 ? 9.294 5.884 -15.114 1.00 97.06 92 GLN A N 1
ATOM 782 C CA . GLN A 1 92 ? 9.514 6.845 -14.031 1.00 97.06 92 GLN A CA 1
ATOM 783 C C . GLN A 1 92 ? 8.258 7.668 -13.719 1.00 97.06 92 GLN A C 1
ATOM 785 O O . GLN A 1 92 ? 7.927 7.849 -12.550 1.00 97.06 92 GLN A O 1
ATOM 790 N N . ALA A 1 93 ? 7.532 8.134 -14.741 1.00 97.38 93 ALA A N 1
ATOM 791 C CA . ALA A 1 93 ? 6.283 8.866 -14.540 1.00 97.38 93 ALA A CA 1
ATOM 792 C C . ALA A 1 93 ? 5.223 8.012 -13.817 1.00 97.38 93 ALA A C 1
ATOM 794 O O . ALA A 1 93 ? 4.606 8.488 -12.866 1.00 97.38 93 ALA A O 1
ATOM 795 N N . ARG A 1 94 ? 5.073 6.736 -14.201 1.00 97.81 94 ARG A N 1
ATOM 796 C CA . ARG A 1 94 ? 4.155 5.795 -13.532 1.00 97.81 94 ARG A CA 1
ATOM 797 C C . ARG A 1 94 ? 4.529 5.562 -12.068 1.00 97.81 94 ARG A C 1
ATOM 799 O O . ARG A 1 94 ? 3.656 5.602 -11.209 1.00 97.81 94 ARG A O 1
ATOM 806 N N . LEU A 1 95 ? 5.817 5.380 -11.773 1.00 97.94 95 LEU A N 1
ATOM 807 C CA . LEU A 1 95 ? 6.296 5.202 -10.396 1.00 97.94 95 LEU A CA 1
ATOM 808 C C . LEU A 1 95 ? 6.028 6.438 -9.526 1.00 97.94 95 LEU A C 1
ATOM 810 O O . LEU A 1 95 ? 5.692 6.314 -8.348 1.00 97.94 95 LEU A O 1
ATOM 814 N N . VAL A 1 96 ? 6.150 7.641 -10.096 1.00 9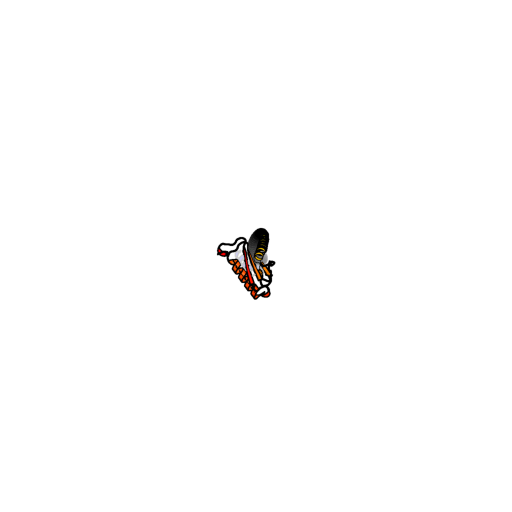8.12 96 VAL A N 1
ATOM 815 C CA . VAL A 1 96 ? 5.800 8.885 -9.395 1.00 98.12 96 VAL A CA 1
ATOM 816 C C . VAL A 1 96 ? 4.301 8.939 -9.091 1.00 98.12 96 VAL A C 1
ATOM 818 O O . VAL A 1 96 ? 3.927 9.286 -7.970 1.00 98.12 96 VAL A O 1
ATOM 821 N N . GLU A 1 97 ? 3.440 8.573 -10.043 1.00 97.56 97 GLU A N 1
ATOM 822 C CA . GLU A 1 97 ? 1.987 8.511 -9.829 1.00 97.56 97 GLU A CA 1
ATOM 823 C C . GLU A 1 97 ? 1.608 7.508 -8.732 1.00 97.56 97 GLU A C 1
ATOM 825 O O . GLU A 1 97 ? 0.831 7.843 -7.834 1.00 97.56 97 GLU A O 1
ATOM 830 N N . GLU A 1 98 ? 2.204 6.315 -8.746 1.00 97.75 98 GLU A N 1
ATOM 831 C CA . GLU A 1 98 ? 1.997 5.292 -7.718 1.00 97.75 98 GLU A CA 1
ATOM 832 C C . GLU A 1 98 ? 2.432 5.791 -6.333 1.00 97.75 98 GLU A C 1
ATOM 834 O O . GLU A 1 98 ? 1.682 5.685 -5.360 1.00 97.75 98 GLU A O 1
ATOM 839 N N . GLN A 1 99 ? 3.600 6.436 -6.238 1.00 97.19 99 GLN A N 1
ATOM 840 C CA . GLN A 1 99 ? 4.080 7.011 -4.981 1.00 97.19 99 GLN A CA 1
ATOM 841 C C . GLN A 1 99 ? 3.142 8.109 -4.448 1.00 97.19 99 GLN A C 1
ATOM 843 O O . GLN A 1 99 ? 2.937 8.216 -3.235 1.00 97.19 99 GLN A O 1
ATOM 848 N N . ILE A 1 100 ? 2.559 8.926 -5.330 1.00 97.81 100 ILE A N 1
ATOM 849 C CA . ILE A 1 100 ? 1.543 9.917 -4.948 1.00 97.81 100 ILE A CA 1
ATOM 850 C C . ILE A 1 100 ? 0.283 9.217 -4.421 1.00 97.81 100 ILE A C 1
ATOM 852 O O . ILE A 1 100 ? -0.266 9.658 -3.409 1.00 97.81 100 ILE A O 1
ATOM 856 N N . GLY A 1 101 ? -0.158 8.133 -5.068 1.00 98.12 101 GLY A N 1
ATOM 857 C CA . GLY A 1 101 ? -1.282 7.306 -4.617 1.00 98.12 101 GLY A CA 1
ATOM 858 C C . GLY A 1 101 ? -1.072 6.766 -3.202 1.00 98.12 101 GLY A C 1
ATOM 859 O O . GLY A 1 101 ? -1.866 7.057 -2.306 1.00 98.12 101 GLY A O 1
ATOM 860 N N . LEU A 1 102 ? 0.063 6.107 -2.965 1.00 97.94 102 LEU A N 1
ATOM 861 C CA . LEU A 1 102 ? 0.420 5.548 -1.656 1.00 97.94 102 LEU A CA 1
ATOM 862 C C . LEU A 1 102 ? 0.481 6.616 -0.552 1.00 97.94 102 LEU A C 1
ATOM 864 O O . LEU A 1 102 ? 0.040 6.385 0.574 1.00 97.94 102 LEU A O 1
ATOM 868 N N . ARG A 1 103 ? 0.978 7.823 -0.858 1.00 97.56 103 ARG A N 1
ATOM 869 C CA . ARG A 1 103 ? 0.985 8.942 0.105 1.00 97.56 103 ARG A CA 1
ATOM 870 C C . ARG A 1 103 ? -0.424 9.406 0.480 1.00 97.56 103 ARG A C 1
ATOM 872 O O . ARG A 1 103 ? -0.653 9.770 1.638 1.00 97.56 103 ARG A O 1
ATOM 879 N N . LYS A 1 104 ? -1.367 9.400 -0.469 1.00 97.38 104 LYS A N 1
ATOM 880 C CA . LYS A 1 104 ? -2.773 9.741 -0.196 1.00 97.38 104 LYS A CA 1
ATOM 881 C C . LYS A 1 104 ? -3.419 8.697 0.709 1.00 97.38 104 LYS A C 1
ATOM 883 O O . LYS A 1 104 ? -4.022 9.071 1.709 1.00 97.38 104 LYS A O 1
ATOM 888 N N . GLU A 1 105 ? -3.225 7.414 0.414 1.00 97.81 105 GLU A N 1
ATOM 889 C CA . GLU A 1 105 ? -3.728 6.316 1.250 1.00 97.81 105 GLU A CA 1
ATOM 890 C C . GLU A 1 105 ? -3.160 6.376 2.671 1.00 97.81 105 GLU A C 1
ATOM 892 O O . GLU A 1 105 ? -3.906 6.297 3.645 1.00 97.81 105 GLU A O 1
ATOM 897 N N . GLN A 1 106 ? -1.854 6.620 2.812 1.00 97.12 106 GLN A N 1
ATOM 898 C CA . GLN A 1 106 ? -1.226 6.773 4.125 1.00 97.12 106 GLN A CA 1
ATOM 899 C C . GLN A 1 106 ? -1.823 7.939 4.925 1.00 97.12 106 GLN A C 1
ATOM 901 O O . GLN A 1 106 ? -1.979 7.841 6.143 1.00 97.12 106 GLN A O 1
ATOM 906 N N . THR A 1 107 ? -2.155 9.045 4.256 1.00 97.31 107 THR A N 1
ATOM 907 C CA . THR A 1 107 ? -2.806 10.194 4.901 1.00 97.31 107 THR A CA 1
ATOM 908 C C . THR A 1 107 ? -4.214 9.834 5.369 1.00 97.31 107 THR A C 1
ATOM 910 O O . THR A 1 107 ? -4.546 10.085 6.525 1.00 97.31 107 THR A O 1
ATOM 913 N N . ALA A 1 108 ? -5.002 9.168 4.523 1.00 97.94 108 ALA A N 1
ATOM 914 C CA . ALA A 1 108 ? -6.356 8.735 4.865 1.00 97.94 108 ALA A CA 1
ATOM 915 C C . ALA A 1 108 ? -6.377 7.764 6.061 1.00 97.94 108 ALA A C 1
ATOM 917 O O . ALA A 1 108 ? -7.179 7.932 6.980 1.00 97.94 108 ALA A O 1
ATOM 918 N N . LEU A 1 109 ? -5.447 6.803 6.102 1.00 98.00 109 LEU A N 1
ATOM 919 C CA . LEU A 1 109 ? -5.304 5.876 7.231 1.00 98.00 109 LEU A CA 1
ATOM 920 C C . LEU A 1 109 ? -4.942 6.598 8.536 1.00 98.00 109 LEU A C 1
ATOM 922 O O . LEU A 1 109 ? -5.442 6.241 9.601 1.00 98.00 109 LEU A O 1
ATOM 926 N N . ARG A 1 110 ? -4.091 7.631 8.474 1.00 97.69 110 ARG A N 1
ATOM 927 C CA . ARG A 1 110 ? -3.767 8.451 9.654 1.00 97.69 110 ARG A CA 1
ATOM 928 C C . ARG A 1 110 ? -4.987 9.207 10.172 1.00 97.69 110 ARG A C 1
ATOM 930 O O . ARG A 1 110 ? -5.198 9.246 11.379 1.00 97.69 110 ARG A O 1
ATOM 937 N N . GLU A 1 111 ? -5.794 9.782 9.285 1.00 97.75 111 GLU A N 1
ATOM 938 C CA . GLU A 1 111 ? -7.038 10.457 9.676 1.00 97.75 111 GLU A CA 1
ATOM 939 C C . GLU A 1 111 ? -8.031 9.488 10.328 1.00 97.75 111 GLU A C 1
ATOM 941 O O . GLU A 1 111 ? -8.659 9.823 11.331 1.00 97.75 111 GLU A O 1
ATOM 946 N N . GLU A 1 112 ? -8.152 8.269 9.801 1.00 97.94 112 GLU A N 1
ATOM 947 C CA . GLU A 1 112 ? -8.998 7.233 10.392 1.00 97.94 112 GLU A CA 1
ATOM 948 C C . GLU A 1 112 ? -8.519 6.816 11.787 1.00 97.94 112 GLU A C 1
ATOM 950 O O . GLU A 1 112 ? -9.327 6.740 12.712 1.00 97.94 112 GLU A O 1
ATOM 955 N N . GLN A 1 113 ? -7.209 6.634 11.979 1.00 97.31 113 GLN A N 1
ATOM 956 C CA . GLN A 1 113 ? -6.641 6.350 13.300 1.00 97.31 113 GLN A CA 1
ATOM 957 C C . GLN A 1 113 ? -6.931 7.460 14.316 1.00 97.31 113 GLN A C 1
ATOM 959 O O . GLN A 1 113 ? -7.232 7.165 15.476 1.00 97.31 113 GLN A O 1
ATOM 964 N N . ILE A 1 114 ? -6.868 8.727 13.895 1.00 98.00 114 ILE A N 1
ATOM 965 C CA . ILE A 1 114 ? -7.213 9.863 14.759 1.00 98.00 114 ILE A CA 1
ATOM 966 C C . ILE A 1 114 ? -8.689 9.781 15.165 1.00 98.00 114 ILE A C 1
ATOM 968 O O . ILE A 1 114 ? -8.981 9.824 16.359 1.00 98.00 114 ILE A O 1
ATOM 972 N N . ARG A 1 115 ? -9.608 9.565 14.211 1.00 97.94 115 ARG A N 1
ATOM 973 C CA . ARG A 1 115 ? -11.047 9.418 14.507 1.00 97.94 115 ARG A CA 1
ATOM 974 C C . ARG A 1 115 ? -11.327 8.273 15.481 1.00 97.94 115 ARG A C 1
ATOM 976 O O . ARG A 1 115 ? -12.042 8.465 16.460 1.00 97.94 115 ARG A O 1
ATOM 983 N N . LEU A 1 116 ? -10.719 7.106 15.262 1.00 98.06 116 LEU A N 1
ATOM 984 C CA . LEU A 1 116 ? -10.862 5.957 16.164 1.00 98.06 116 LEU A CA 1
ATOM 985 C C . LEU A 1 116 ? -10.338 6.264 17.571 1.00 98.06 116 LEU A C 1
ATOM 987 O O . LEU A 1 116 ? -10.933 5.848 18.565 1.00 98.06 116 LEU A O 1
ATOM 991 N N . THR A 1 117 ? -9.240 7.013 17.673 1.00 97.56 117 THR A N 1
ATOM 992 C CA . THR A 1 117 ? -8.694 7.438 18.968 1.00 97.56 117 THR A CA 1
ATOM 993 C C . THR A 1 117 ? -9.663 8.377 19.693 1.00 97.56 117 THR A C 1
ATOM 995 O O . THR A 1 117 ? -9.908 8.203 20.886 1.00 97.56 117 THR A O 1
ATOM 998 N N . GLU A 1 118 ? -10.265 9.334 18.985 1.00 97.81 118 GLU A N 1
ATOM 999 C CA . GLU A 1 118 ? -11.282 10.232 19.547 1.00 97.81 118 GLU A CA 1
ATOM 1000 C C . GLU A 1 118 ? -12.530 9.476 20.025 1.00 97.81 118 GLU A C 1
ATOM 1002 O O . GLU A 1 118 ? -13.050 9.757 21.108 1.00 97.81 118 GLU A O 1
ATOM 1007 N N . GLU A 1 119 ? -13.001 8.490 19.259 1.00 98.06 119 GLU A N 1
ATOM 1008 C CA . GLU A 1 119 ? -14.122 7.631 19.656 1.00 98.06 119 GLU A CA 1
ATOM 1009 C C . GLU A 1 119 ? -13.801 6.815 20.913 1.00 98.06 119 GLU A C 1
ATOM 1011 O O . GLU A 1 119 ? -14.619 6.754 21.833 1.00 98.06 119 GLU A O 1
ATOM 1016 N N . GLN A 1 120 ? -12.595 6.246 21.007 1.00 97.44 120 GLN A N 1
ATOM 1017 C CA . GLN A 1 120 ? -12.160 5.527 22.206 1.00 97.44 120 GLN A CA 1
ATOM 1018 C C . GLN A 1 120 ? -12.101 6.429 23.442 1.00 97.44 120 GLN A C 1
ATOM 1020 O O . GLN A 1 120 ? -12.456 5.984 24.535 1.00 97.44 120 GLN A O 1
ATOM 1025 N N . ILE A 1 121 ? -11.667 7.683 23.291 1.00 97.75 121 ILE A N 1
ATOM 1026 C CA . ILE A 1 121 ? -11.657 8.657 24.390 1.00 97.75 121 ILE A CA 1
ATOM 1027 C C . ILE A 1 121 ? -13.088 8.931 24.859 1.00 97.75 121 ILE A C 1
ATOM 1029 O O . ILE A 1 121 ? -13.363 8.795 26.051 1.00 97.75 121 ILE A O 1
ATOM 1033 N N . LYS A 1 122 ? -14.017 9.220 23.938 1.00 97.56 122 LYS A N 1
ATOM 1034 C CA . LYS A 1 122 ? -15.434 9.446 24.278 1.00 97.56 122 LYS A CA 1
ATOM 1035 C C . LYS A 1 122 ? -16.054 8.241 24.980 1.00 97.56 122 LYS A C 1
ATOM 1037 O O . LYS A 1 122 ? -16.712 8.402 26.004 1.00 97.56 122 LYS A O 1
ATOM 1042 N N . LEU A 1 123 ? -15.787 7.032 24.486 1.00 97.88 123 LEU A N 1
ATOM 1043 C CA . LEU A 1 123 ? -16.288 5.806 25.102 1.00 97.88 123 LEU A CA 1
ATOM 1044 C C . LEU A 1 123 ? -15.743 5.617 26.526 1.00 97.88 123 LEU A C 1
ATOM 1046 O O . LEU A 1 123 ? -16.485 5.220 27.423 1.00 97.88 123 LEU A O 1
ATOM 1050 N N . ARG A 1 124 ? -14.461 5.927 26.760 1.00 97.69 124 ARG A N 1
ATOM 1051 C CA . ARG A 1 124 ? -13.865 5.897 28.106 1.00 97.69 124 ARG A CA 1
ATOM 1052 C C . ARG A 1 124 ? -14.508 6.926 29.033 1.00 97.69 124 ARG A C 1
ATOM 1054 O O . ARG A 1 124 ? -14.770 6.609 30.190 1.00 97.69 124 ARG A O 1
ATOM 1061 N N . GLU A 1 125 ? -14.781 8.133 28.545 1.00 97.56 125 GLU A N 1
ATOM 1062 C CA . GLU A 1 125 ? -15.490 9.156 29.319 1.00 97.56 125 GLU A CA 1
ATOM 1063 C C . GLU A 1 125 ? -16.909 8.708 29.689 1.00 97.56 125 GLU A C 1
ATOM 1065 O O . GLU A 1 125 ? -17.309 8.830 30.848 1.00 97.56 125 GLU A O 1
ATOM 1070 N N . ASP A 1 126 ? -17.654 8.144 28.735 1.00 97.62 126 ASP A N 1
ATOM 1071 C CA . ASP A 1 126 ? -18.990 7.586 28.966 1.00 97.62 126 ASP A CA 1
ATOM 1072 C C . ASP A 1 126 ? -18.974 6.449 29.983 1.00 97.62 126 ASP A C 1
ATOM 1074 O O . ASP A 1 126 ? -19.788 6.428 30.911 1.00 97.62 126 ASP A O 1
ATOM 1078 N N . PHE A 1 127 ? -18.010 5.539 29.859 1.00 96.50 127 PHE A N 1
ATOM 1079 C CA . PHE A 1 127 ? -17.828 4.445 30.800 1.00 96.50 127 PHE A CA 1
ATOM 1080 C C . PHE A 1 127 ? -17.544 4.959 32.217 1.00 96.50 127 PHE A C 1
ATOM 1082 O O . PHE A 1 127 ? -18.203 4.543 33.169 1.00 96.50 127 PHE A O 1
ATOM 1089 N N . ASN A 1 128 ? -16.643 5.934 32.364 1.00 96.81 128 ASN A N 1
ATOM 1090 C CA . ASN A 1 128 ? -16.348 6.549 33.659 1.00 96.81 128 ASN A CA 1
ATOM 1091 C C 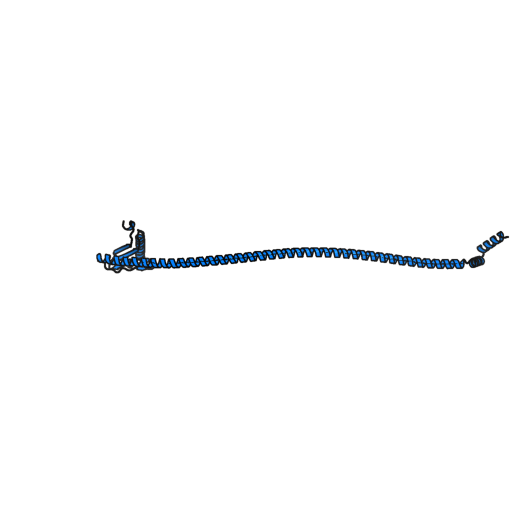. ASN A 1 128 ? -17.580 7.255 34.253 1.00 96.81 128 ASN A C 1
ATOM 1093 O 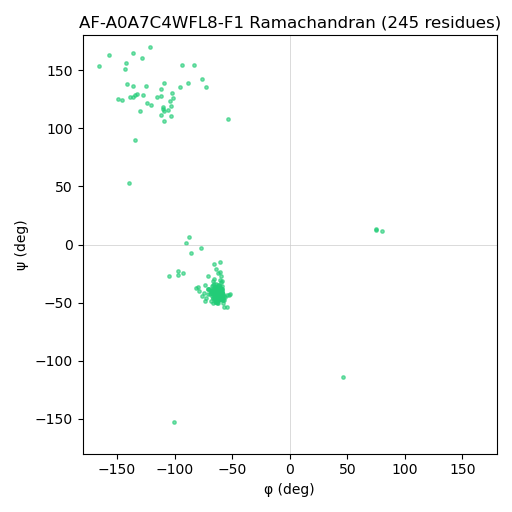O . ASN A 1 128 ? -17.850 7.134 35.449 1.00 96.81 128 ASN A O 1
ATOM 1097 N N . ARG A 1 129 ? -18.379 7.952 33.429 1.00 97.12 129 ARG A N 1
ATOM 1098 C CA . ARG A 1 129 ? -19.652 8.552 33.870 1.00 97.12 129 ARG A CA 1
ATOM 1099 C C . ARG A 1 129 ? -20.642 7.501 34.369 1.00 97.12 129 ARG A C 1
ATOM 1101 O O . ARG A 1 129 ? -21.359 7.752 35.341 1.00 97.12 129 ARG A O 1
ATOM 1108 N N . MET A 1 130 ? -20.699 6.350 33.703 1.00 97.00 130 MET A N 1
ATOM 1109 C CA . MET A 1 130 ? -21.553 5.235 34.099 1.00 97.00 130 MET A CA 1
ATOM 1110 C C . MET A 1 130 ? -21.095 4.622 35.426 1.00 97.00 130 MET A C 1
ATOM 1112 O O . MET A 1 130 ? -21.936 4.425 36.299 1.00 97.00 130 MET A O 1
ATOM 1116 N N . LEU A 1 131 ? -19.790 4.407 35.620 1.00 95.31 131 LEU A N 1
ATOM 1117 C CA . LEU A 1 131 ? -19.237 3.918 36.889 1.00 95.31 131 LEU A CA 1
ATOM 1118 C C . LEU A 1 131 ? -19.611 4.831 38.062 1.00 95.31 131 LEU A C 1
ATOM 1120 O O . LEU A 1 131 ? -20.197 4.364 39.033 1.00 95.31 131 LEU A O 1
ATOM 1124 N N . LEU A 1 132 ? -19.436 6.149 37.917 1.00 95.19 132 LEU A N 1
ATOM 1125 C CA . LEU A 1 132 ? -19.863 7.130 38.929 1.00 95.19 132 LEU A CA 1
ATOM 1126 C C . LEU A 1 132 ? -21.375 7.101 39.207 1.00 95.19 132 LEU A C 1
ATOM 1128 O O . LEU A 1 132 ? -21.855 7.599 40.230 1.00 95.19 132 LEU A O 1
ATOM 1132 N N . ARG A 1 133 ? -22.185 6.621 38.260 1.00 95.25 133 ARG A N 1
ATOM 1133 C CA . ARG A 1 133 ? -23.627 6.454 38.465 1.00 95.25 133 ARG A CA 1
ATOM 1134 C C . ARG A 1 133 ? -23.938 5.163 39.214 1.00 95.25 133 ARG A C 1
ATOM 1136 O O . ARG A 1 133 ? -24.839 5.198 40.047 1.00 95.25 133 ARG A O 1
ATOM 1143 N N . ILE A 1 134 ? -23.207 4.087 38.936 1.00 90.94 134 ILE A N 1
ATOM 1144 C CA . ILE A 1 134 ? -23.312 2.807 39.645 1.00 90.94 134 ILE A CA 1
ATOM 1145 C C . ILE A 1 134 ? -22.905 2.990 41.108 1.00 90.94 134 ILE A C 1
ATOM 1147 O O . ILE A 1 134 ? -23.714 2.697 41.979 1.00 90.94 134 ILE A O 1
ATOM 1151 N N . GLU A 1 135 ? -21.762 3.622 41.382 1.00 92.00 135 GLU A N 1
ATOM 1152 C CA . GLU A 1 135 ? -21.311 3.909 42.756 1.00 92.00 135 GLU A CA 1
ATOM 1153 C C . GLU A 1 135 ? -22.376 4.675 43.561 1.00 92.00 135 GLU A C 1
ATOM 1155 O O . GLU A 1 135 ? -22.710 4.325 44.691 1.00 92.00 135 GLU A O 1
ATOM 1160 N N . ARG A 1 136 ? -23.014 5.681 42.944 1.00 94.25 136 ARG A N 1
ATOM 1161 C CA . ARG A 1 136 ? -24.116 6.425 43.578 1.00 94.25 136 ARG A CA 1
ATOM 1162 C C . ARG A 1 136 ? -25.365 5.580 43.827 1.00 94.25 136 ARG A C 1
ATOM 1164 O O . ARG A 1 136 ? -26.148 5.919 44.716 1.00 94.25 136 ARG A O 1
ATOM 1171 N N . ILE A 1 137 ? -25.624 4.564 43.006 1.00 90.44 137 ILE A N 1
ATOM 1172 C CA . ILE A 1 137 ? -26.730 3.625 43.221 1.00 90.44 137 ILE A CA 1
ATOM 1173 C C . ILE A 1 137 ? -26.383 2.708 44.391 1.00 90.44 137 ILE A C 1
ATOM 1175 O O . ILE A 1 137 ? -27.210 2.590 45.293 1.00 90.44 137 ILE A O 1
ATOM 1179 N N . ASP A 1 138 ? -25.170 2.167 44.433 1.00 86.94 138 ASP A N 1
ATOM 1180 C CA . ASP A 1 138 ? -24.704 1.290 45.509 1.00 86.94 138 ASP A CA 1
ATOM 1181 C C . ASP A 1 138 ? -24.751 2.005 46.871 1.00 86.94 138 ASP A C 1
ATOM 1183 O O . ASP A 1 138 ? -25.341 1.496 47.823 1.00 86.94 138 ASP A O 1
ATOM 1187 N N . ASP A 1 139 ? -24.294 3.260 46.949 1.00 87.75 139 ASP A N 1
ATOM 1188 C CA . ASP A 1 139 ? -24.401 4.096 48.158 1.00 87.75 139 ASP A CA 1
ATOM 1189 C C . ASP A 1 139 ? -25.851 4.332 48.617 1.00 87.75 139 ASP A C 1
ATOM 1191 O O . ASP A 1 139 ? -26.149 4.551 49.802 1.00 87.75 139 ASP A O 1
ATOM 1195 N N . ARG A 1 140 ? -26.792 4.395 47.670 1.00 90.00 140 ARG A N 1
ATOM 1196 C CA . ARG A 1 140 ? -28.221 4.529 47.981 1.00 90.00 140 ARG A CA 1
ATOM 1197 C C . ARG A 1 140 ? -28.788 3.202 48.461 1.00 90.00 140 ARG A C 1
ATOM 1199 O O . ARG A 1 140 ? -29.508 3.216 49.455 1.00 90.00 140 ARG A O 1
ATOM 1206 N N . LEU A 1 141 ? -28.450 2.097 47.803 1.00 81.00 141 LEU A N 1
ATOM 1207 C CA . LEU A 1 141 ? -28.879 0.757 48.194 1.00 81.00 141 LEU A CA 1
ATOM 1208 C C . LEU A 1 141 ? -28.380 0.413 49.598 1.00 81.00 141 LEU A C 1
ATOM 1210 O O . LEU A 1 141 ? -29.204 0.115 50.453 1.00 81.00 141 LEU A O 1
ATOM 1214 N N . GLY A 1 142 ? -27.104 0.650 49.910 1.00 75.00 142 GLY A N 1
ATOM 1215 C CA . GLY A 1 142 ? -26.568 0.416 51.256 1.00 75.00 142 GLY A CA 1
ATOM 1216 C C . GLY A 1 142 ? -27.191 1.299 52.351 1.00 75.00 142 GLY A C 1
ATOM 1217 O O . GLY A 1 142 ? -27.130 0.981 53.539 1.00 75.00 142 GLY A O 1
ATOM 1218 N N . ARG A 1 143 ? -27.805 2.441 52.005 1.00 82.88 143 ARG A N 1
ATOM 1219 C CA . ARG A 1 143 ? -28.638 3.218 52.950 1.00 82.88 143 ARG A CA 1
ATOM 1220 C C . ARG A 1 143 ? -30.026 2.611 53.125 1.00 82.88 143 ARG A C 1
ATOM 1222 O O . ARG A 1 143 ? -30.540 2.618 54.243 1.00 82.88 143 ARG A O 1
ATOM 1229 N N . VAL A 1 144 ? -30.626 2.123 52.041 1.00 79.62 144 VAL A N 1
ATOM 1230 C CA . VAL A 1 144 ? -31.919 1.431 52.076 1.00 79.62 144 VAL A CA 1
ATOM 1231 C C . VAL A 1 144 ? -31.803 0.154 52.902 1.00 79.62 144 VAL A C 1
ATOM 1233 O O . VAL A 1 144 ? -32.594 -0.016 53.821 1.00 79.62 144 VAL A O 1
ATOM 1236 N N . GLU A 1 145 ? -30.781 -0.666 52.662 1.00 70.44 145 GLU A N 1
ATOM 1237 C CA . GLU A 1 145 ? -30.501 -1.901 53.409 1.00 70.44 145 GLU A CA 1
ATOM 1238 C C . GLU A 1 145 ? -30.402 -1.637 54.915 1.00 70.44 145 GLU A C 1
ATOM 1240 O O . GLU A 1 145 ? -31.191 -2.179 55.681 1.00 70.44 145 GLU A O 1
ATOM 1245 N N . ARG A 1 146 ? -29.558 -0.688 55.343 1.00 70.94 146 ARG A N 1
ATOM 1246 C CA . ARG A 1 146 ? -29.444 -0.305 56.766 1.00 70.94 146 ARG A CA 1
ATOM 1247 C C . ARG A 1 146 ? -30.740 0.225 57.377 1.00 70.94 146 ARG A C 1
ATOM 1249 O O . ARG A 1 146 ? -30.935 0.137 58.586 1.00 70.94 146 ARG A O 1
ATOM 1256 N N . THR A 1 147 ? -31.593 0.862 56.577 1.00 73.12 147 THR A N 1
ATOM 1257 C CA . THR A 1 147 ? -32.894 1.348 57.059 1.00 73.12 147 THR A CA 1
ATOM 1258 C C . THR A 1 147 ? -33.860 0.183 57.237 1.00 73.12 147 THR A C 1
ATOM 1260 O O . THR A 1 147 ? -34.563 0.135 58.242 1.00 73.12 147 THR A O 1
ATOM 1263 N N . LEU A 1 148 ? -33.863 -0.764 56.295 1.00 69.69 148 LEU A N 1
ATOM 1264 C CA . LEU A 1 148 ? -34.655 -1.986 56.389 1.00 69.69 148 LEU A CA 1
ATOM 1265 C C . LEU A 1 148 ? -34.229 -2.828 57.594 1.00 69.69 148 LEU A C 1
ATOM 1267 O O . LEU A 1 148 ? -35.102 -3.201 58.365 1.00 69.69 148 LEU A O 1
ATOM 1271 N N . GLU A 1 149 ? -32.925 -3.022 57.818 1.00 67.75 149 GLU A N 1
ATOM 1272 C CA . GLU A 1 149 ? -32.393 -3.751 58.981 1.00 67.75 149 GLU A CA 1
ATOM 1273 C C . GLU A 1 149 ? -32.878 -3.165 60.316 1.00 67.75 149 GLU A C 1
ATOM 1275 O O . GLU A 1 149 ? -33.309 -3.897 61.208 1.00 67.75 149 GLU A O 1
ATOM 1280 N N . LYS A 1 150 ? -32.853 -1.834 60.463 1.00 71.00 150 LYS A N 1
ATOM 1281 C CA . LYS A 1 150 ? -33.337 -1.169 61.683 1.00 71.00 150 LYS A CA 1
ATOM 1282 C C . LYS A 1 150 ? -34.835 -1.356 61.886 1.00 71.00 150 LYS A C 1
ATOM 1284 O O . LYS A 1 150 ? -35.247 -1.719 62.978 1.00 71.00 150 LYS A O 1
ATOM 1289 N N . LEU A 1 151 ? -35.630 -1.158 60.832 1.00 69.88 151 LEU A N 1
ATOM 1290 C CA . LEU A 1 151 ? -37.078 -1.361 60.902 1.00 69.88 151 LEU A CA 1
ATOM 1291 C C . LEU A 1 151 ? -37.430 -2.809 61.255 1.00 69.88 151 LEU A C 1
ATOM 1293 O O . LEU A 1 151 ? -38.368 -3.032 62.013 1.00 69.88 151 LEU A O 1
ATOM 1297 N N . THR A 1 152 ? -36.691 -3.791 60.731 1.00 65.75 152 THR A N 1
ATOM 1298 C CA . THR A 1 152 ? -36.905 -5.195 61.094 1.00 65.75 152 THR A CA 1
ATOM 1299 C C . THR A 1 152 ? -36.577 -5.459 62.562 1.00 65.75 152 THR A C 1
ATOM 1301 O O . THR A 1 152 ? -37.392 -6.078 63.238 1.00 65.75 152 THR A O 1
ATOM 1304 N N . ILE A 1 153 ? -35.465 -4.927 63.090 1.00 68.88 153 ILE A N 1
ATOM 1305 C CA . ILE A 1 153 ? -35.115 -5.068 64.516 1.00 68.88 153 ILE A CA 1
ATOM 1306 C C . ILE A 1 153 ? -36.189 -4.433 65.409 1.00 68.88 153 ILE A C 1
ATOM 1308 O O . ILE A 1 153 ? -36.633 -5.063 66.367 1.00 68.88 153 ILE A O 1
ATOM 1312 N N . ASP A 1 154 ? -36.654 -3.227 65.068 1.00 75.88 154 ASP A N 1
ATOM 1313 C CA . ASP A 1 154 ? -37.665 -2.514 65.855 1.00 75.88 154 ASP A CA 1
ATOM 1314 C C . ASP A 1 154 ? -38.975 -3.318 65.955 1.00 75.88 154 ASP A C 1
ATOM 1316 O O . ASP A 1 154 ? -39.551 -3.431 67.038 1.00 75.88 154 ASP A O 1
ATOM 1320 N N . VAL A 1 155 ? -39.423 -3.938 64.855 1.00 84.31 155 VAL A N 1
ATOM 1321 C CA . VAL A 1 155 ? -40.635 -4.776 64.858 1.00 84.31 155 VAL A CA 1
ATOM 1322 C C . VAL A 1 155 ? -40.432 -6.086 65.616 1.00 84.31 155 VAL A C 1
ATOM 1324 O O . VAL A 1 155 ? -41.342 -6.517 66.323 1.00 84.31 155 VAL A O 1
ATOM 1327 N N . GLU A 1 156 ? -39.266 -6.730 65.514 1.00 85.25 156 GLU A N 1
ATOM 1328 C CA . GLU A 1 156 ? -38.976 -7.936 66.297 1.00 85.25 156 GLU A CA 1
ATOM 1329 C C . GLU A 1 156 ? -38.975 -7.662 67.803 1.00 85.25 156 GLU A C 1
ATOM 1331 O O . GLU A 1 156 ? -39.536 -8.438 68.579 1.00 85.25 156 GLU A O 1
ATOM 1336 N N . ASP A 1 157 ? -38.341 -6.572 68.229 1.00 84.88 157 ASP A N 1
ATOM 1337 C CA . ASP A 1 157 ? -38.249 -6.211 69.641 1.00 84.88 157 ASP A CA 1
ATOM 1338 C C . ASP A 1 157 ? -39.605 -5.756 70.195 1.00 84.88 157 ASP A C 1
ATOM 1340 O O . ASP A 1 157 ? -39.979 -6.146 71.309 1.00 84.88 157 ASP A O 1
ATOM 1344 N N . GLU A 1 158 ? -40.395 -5.023 69.401 1.00 87.44 158 GLU A N 1
ATOM 1345 C CA . GLU A 1 158 ? -41.791 -4.721 69.726 1.00 87.44 158 GLU A CA 1
ATOM 1346 C C . GLU A 1 158 ? -42.603 -6.015 69.891 1.00 87.44 158 GLU A C 1
ATOM 1348 O O . GLU A 1 158 ? -43.275 -6.202 70.912 1.00 87.44 158 GLU A O 1
ATOM 1353 N N . ALA A 1 159 ? -42.474 -6.954 68.948 1.00 88.56 159 ALA A N 1
ATOM 1354 C CA . ALA A 1 159 ? -43.151 -8.244 68.992 1.00 88.56 159 ALA A CA 1
ATOM 1355 C C . ALA A 1 159 ? -42.813 -9.028 70.263 1.00 88.56 159 ALA A C 1
ATOM 1357 O O . ALA A 1 159 ? -43.712 -9.474 70.982 1.00 88.56 159 ALA A O 1
ATOM 1358 N N . LYS A 1 160 ? -41.520 -9.171 70.581 1.00 90.88 160 LYS A N 1
ATOM 1359 C CA . LYS A 1 160 ? -41.045 -9.873 71.784 1.00 90.88 160 LYS A CA 1
ATOM 1360 C C . LYS A 1 160 ? -41.585 -9.210 73.051 1.00 90.88 160 LYS A C 1
ATOM 1362 O O . LYS A 1 160 ? -42.057 -9.907 73.948 1.00 90.88 160 LYS A O 1
ATOM 1367 N N . SER A 1 161 ? -41.567 -7.878 73.124 1.00 88.56 161 SER A N 1
ATOM 1368 C CA . SER A 1 161 ? -42.075 -7.123 74.276 1.00 88.56 161 SER A CA 1
ATOM 1369 C C . SER A 1 161 ? -43.580 -7.331 74.489 1.00 88.56 161 SER A C 1
ATOM 1371 O O . SER A 1 161 ? -44.014 -7.708 75.585 1.00 88.56 161 SER A O 1
ATOM 1373 N N . VAL A 1 162 ? -44.379 -7.173 73.427 1.00 88.88 162 VAL A N 1
ATOM 1374 C CA . VAL A 1 162 ? -45.840 -7.348 73.464 1.00 88.88 162 VAL A CA 1
ATOM 1375 C C . VAL A 1 162 ? -46.212 -8.789 73.813 1.00 88.88 162 VAL A C 1
ATOM 1377 O O . VAL A 1 162 ? -47.056 -9.024 74.682 1.00 88.88 162 VAL A O 1
ATOM 1380 N N . LEU A 1 163 ? -45.565 -9.770 73.183 1.00 91.00 163 LEU A N 1
ATOM 1381 C CA . LEU A 1 163 ? -45.845 -11.183 73.435 1.00 91.00 163 LEU A CA 1
ATOM 1382 C C . LEU A 1 163 ? -45.456 -11.608 74.840 1.00 91.00 163 LEU A C 1
ATOM 1384 O O . LEU A 1 163 ? -46.211 -12.334 75.480 1.00 91.00 163 LEU A O 1
ATOM 1388 N N . LYS A 1 164 ? -44.328 -11.121 75.362 1.00 90.25 164 LYS A N 1
ATOM 1389 C CA . LYS A 1 164 ? -43.919 -11.388 76.743 1.00 90.25 164 LYS A CA 1
ATOM 1390 C C . LYS A 1 164 ? -44.970 -10.904 77.743 1.00 90.25 164 LYS A C 1
ATOM 1392 O O . LYS A 1 164 ? -45.260 -11.611 78.708 1.00 90.25 164 LYS A O 1
ATOM 1397 N N . ALA A 1 165 ? -45.566 -9.733 77.511 1.00 88.62 165 ALA A N 1
ATOM 1398 C CA . ALA A 1 165 ? -46.651 -9.224 78.348 1.00 88.62 165 ALA A CA 1
ATOM 1399 C C . ALA A 1 165 ? -47.908 -10.109 78.252 1.00 88.62 165 ALA A C 1
ATOM 1401 O O . ALA A 1 165 ? -48.431 -10.536 79.280 1.00 88.62 165 ALA A O 1
ATOM 1402 N N . ARG A 1 166 ? -48.340 -10.461 77.033 1.00 88.00 166 ARG A N 1
ATOM 1403 C CA . ARG A 1 166 ? -49.515 -11.324 76.803 1.00 88.00 166 ARG A CA 1
ATOM 1404 C C . ARG A 1 166 ? -49.361 -12.730 77.373 1.00 88.00 166 ARG A C 1
ATOM 1406 O O . ARG A 1 166 ? -50.291 -13.261 77.968 1.00 88.00 166 ARG A O 1
ATOM 1413 N N . LEU A 1 167 ? -48.187 -13.335 77.231 1.00 88.75 167 LEU A N 1
ATOM 1414 C CA . LEU A 1 167 ? -47.914 -14.66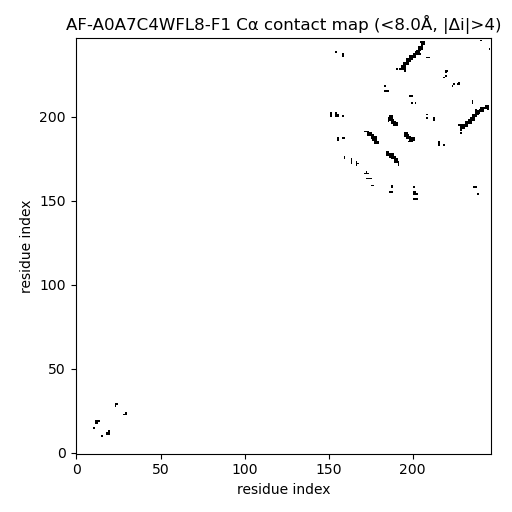4 77.773 1.00 88.75 167 LEU A CA 1
ATOM 1415 C C . LEU A 1 167 ? -47.945 -14.663 79.306 1.00 88.75 167 LEU A C 1
ATOM 1417 O O . LEU A 1 167 ? -48.500 -15.593 79.891 1.00 88.75 167 LEU A O 1
ATOM 1421 N N . ARG A 1 168 ? -47.455 -13.597 79.961 1.00 88.25 168 ARG A N 1
ATOM 1422 C CA . ARG A 1 168 ? -47.573 -13.449 81.423 1.00 88.25 168 ARG A CA 1
ATOM 1423 C C . ARG A 1 168 ? -49.022 -13.376 81.892 1.00 88.25 168 ARG A C 1
ATOM 1425 O O . ARG A 1 168 ? -49.334 -13.991 82.906 1.00 88.25 168 ARG A O 1
ATOM 1432 N N . GLU A 1 169 ? -49.896 -12.664 81.175 1.00 88.31 169 GLU A N 1
ATOM 1433 C CA . GLU A 1 169 ? -51.340 -12.625 81.481 1.00 88.31 169 GLU A CA 1
ATOM 1434 C C . GLU A 1 169 ? -51.965 -14.030 81.439 1.00 88.31 169 GLU A C 1
ATOM 1436 O O . GLU A 1 169 ? -52.866 -14.337 82.216 1.00 88.31 169 GLU A O 1
ATOM 1441 N N . LEU A 1 170 ? -51.439 -14.906 80.580 1.00 84.38 170 LEU A N 1
ATOM 1442 C CA . LEU A 1 170 ? -51.848 -16.306 80.443 1.00 84.38 170 LEU A CA 1
ATOM 1443 C C . LEU A 1 170 ? -51.107 -17.265 81.397 1.00 84.38 170 LEU A C 1
ATOM 1445 O O . LEU A 1 170 ? -51.271 -18.480 81.296 1.00 84.38 170 LEU A O 1
ATOM 1449 N N . GLY A 1 171 ? -50.291 -16.745 82.320 1.00 83.81 171 GLY A N 1
ATOM 1450 C CA . GLY A 1 171 ? -49.542 -17.534 83.303 1.00 83.81 171 GLY A CA 1
ATOM 1451 C C . GLY A 1 171 ? -48.254 -18.180 82.778 1.00 83.81 171 GLY A C 1
ATOM 1452 O O . GLY A 1 171 ? -47.679 -19.019 83.466 1.00 83.81 171 GLY A O 1
ATOM 1453 N N . VAL A 1 172 ? -47.779 -17.801 81.587 1.00 85.25 172 VAL A N 1
ATOM 1454 C CA . VAL A 1 172 ? -46.546 -18.319 80.974 1.00 85.25 172 VAL A CA 1
ATOM 1455 C C . VAL A 1 172 ? -45.441 -17.265 81.065 1.00 85.25 172 VAL A C 1
ATOM 1457 O O . VAL A 1 172 ? -45.531 -16.195 80.466 1.00 85.25 172 VAL A O 1
ATOM 1460 N N . SER A 1 173 ? -44.368 -17.563 81.801 1.00 85.25 173 SER A N 1
ATOM 1461 C CA . SER A 1 173 ? -43.215 -16.665 81.945 1.00 85.25 173 SER A CA 1
ATOM 1462 C C . SER A 1 173 ? -42.002 -17.220 81.206 1.00 85.25 173 SER A C 1
ATOM 1464 O O . SER A 1 173 ? -41.364 -18.157 81.676 1.00 85.25 173 SER A O 1
ATOM 1466 N N . LEU A 1 174 ? -41.659 -16.612 80.071 1.00 88.44 174 LEU A N 1
ATOM 1467 C CA . LEU A 1 174 ? -40.487 -16.972 79.272 1.00 88.44 174 LEU A CA 1
ATOM 1468 C C . LEU A 1 174 ? -39.808 -15.734 78.676 1.00 88.44 174 LEU A C 1
ATOM 1470 O O . LEU A 1 174 ? -40.428 -14.678 78.525 1.00 88.44 174 LEU A O 1
ATOM 1474 N N . GLU A 1 175 ? -38.522 -15.872 78.364 1.00 88.75 175 GLU A N 1
ATOM 1475 C CA . GLU A 1 175 ? -37.759 -14.889 77.592 1.00 88.75 175 GLU A CA 1
ATOM 1476 C C . GLU A 1 175 ? -37.900 -15.194 76.096 1.00 88.75 175 GLU A C 1
ATOM 1478 O O . GLU A 1 175 ? -37.880 -16.360 75.697 1.00 88.75 175 GLU A O 1
ATOM 1483 N N . LEU A 1 176 ? -38.063 -14.147 75.284 1.00 92.19 176 LEU A N 1
ATOM 1484 C CA . LEU A 1 176 ? -38.196 -14.243 73.830 1.00 92.19 176 LEU A CA 1
ATOM 1485 C C . LEU A 1 176 ? -36.963 -13.635 73.160 1.00 92.19 176 LEU A C 1
ATOM 1487 O O . LEU A 1 176 ? -36.606 -12.492 73.437 1.00 92.19 176 LEU A O 1
ATOM 1491 N N . THR A 1 177 ? -36.337 -14.389 72.261 1.00 90.81 177 THR A N 1
ATOM 1492 C CA . THR A 1 177 ? -35.153 -13.988 71.487 1.00 90.81 177 THR A CA 1
ATOM 1493 C C . THR A 1 177 ? -35.308 -14.409 70.029 1.00 90.81 177 THR A C 1
ATOM 1495 O O . THR A 1 177 ? -36.147 -15.250 69.719 1.00 90.81 177 THR A O 1
ATOM 1498 N N . SER A 1 178 ? -34.489 -13.874 69.126 1.00 90.19 178 SER A N 1
ATOM 1499 C CA . SER A 1 178 ? -34.387 -14.418 67.765 1.00 90.19 178 SER A CA 1
ATOM 1500 C C . SER A 1 178 ? -33.547 -15.704 67.802 1.00 90.19 178 SER A C 1
ATOM 1502 O O . SER A 1 178 ? -32.592 -15.806 68.578 1.00 90.19 178 SER A O 1
ATOM 1504 N N . LEU A 1 179 ? -33.908 -16.705 67.000 1.00 90.81 179 LEU A N 1
ATOM 1505 C CA . LEU A 1 179 ? -33.175 -17.966 66.871 1.00 90.81 179 LEU A CA 1
ATOM 1506 C C . LEU A 1 179 ? -32.555 -18.041 65.473 1.00 90.81 179 LEU A C 1
ATOM 1508 O O . LEU A 1 179 ? -33.267 -18.189 64.481 1.00 90.81 179 LEU A O 1
ATOM 1512 N N . ILE A 1 180 ? -31.224 -17.966 65.416 1.00 89.94 180 ILE A N 1
ATOM 1513 C CA . ILE A 1 180 ? -30.443 -17.989 64.174 1.00 89.94 180 ILE A CA 1
ATOM 1514 C C . ILE A 1 180 ? -29.686 -19.315 64.093 1.00 89.94 180 ILE A C 1
ATOM 1516 O O . ILE A 1 180 ? -28.849 -19.627 64.942 1.00 89.94 180 ILE A O 1
ATOM 1520 N N . LEU A 1 181 ? -29.982 -20.098 63.061 1.00 89.44 181 LEU A N 1
ATOM 1521 C CA . LEU A 1 181 ? -29.379 -21.394 62.767 1.00 89.44 181 LEU A CA 1
ATOM 1522 C C . LEU A 1 181 ? -28.873 -21.410 61.312 1.00 89.44 181 LEU A C 1
ATOM 1524 O O . LEU A 1 181 ? -29.322 -20.607 60.491 1.00 89.44 181 LEU A O 1
ATOM 1528 N N . PRO A 1 182 ? -27.954 -22.320 60.942 1.00 85.19 182 PRO A N 1
ATOM 1529 C CA . PRO A 1 182 ? -27.504 -22.455 59.557 1.00 85.19 182 PRO A CA 1
ATOM 1530 C C . PRO A 1 182 ? -28.676 -22.648 58.575 1.00 85.19 182 PRO A C 1
ATOM 1532 O O . PRO A 1 182 ? -29.300 -23.705 58.537 1.00 85.19 182 PRO A O 1
ATOM 1535 N N . GLY A 1 183 ? -28.977 -21.618 57.776 1.00 81.62 183 GLY A N 1
ATOM 1536 C CA . GLY A 1 183 ? -30.054 -21.641 56.777 1.00 81.62 183 GLY A CA 1
ATOM 1537 C C . GLY A 1 183 ? -31.482 -21.536 57.336 1.00 81.62 183 GLY A C 1
ATOM 1538 O O . GLY A 1 183 ? -32.431 -21.792 56.593 1.00 81.62 183 GLY A O 1
ATOM 1539 N N . LEU A 1 184 ? -31.652 -21.182 58.616 1.00 86.94 184 LEU A N 1
ATOM 1540 C CA . LEU A 1 184 ? -32.959 -21.001 59.251 1.00 86.94 184 LEU A CA 1
ATOM 1541 C C . LEU A 1 184 ? -32.908 -19.870 60.283 1.00 86.94 184 LEU A C 1
ATOM 1543 O O . LEU A 1 184 ? -32.133 -19.929 61.233 1.00 86.94 184 LEU A O 1
ATOM 1547 N N . GLU A 1 185 ? -33.785 -18.885 60.131 1.00 88.75 185 GLU A N 1
ATOM 1548 C CA . GLU A 1 185 ? -33.930 -17.771 61.067 1.00 88.75 185 GLU A CA 1
ATOM 1549 C C . GLU A 1 185 ? -35.389 -17.634 61.501 1.00 88.75 185 GLU A C 1
ATOM 1551 O O . GLU A 1 185 ? -36.299 -17.608 60.665 1.00 88.75 185 GLU A O 1
ATOM 1556 N N . ILE A 1 186 ? -35.598 -17.573 62.814 1.00 90.44 186 ILE A N 1
ATOM 1557 C CA . ILE A 1 186 ? -36.904 -17.409 63.452 1.00 90.44 186 ILE A CA 1
ATOM 1558 C C . ILE A 1 186 ? -36.850 -16.132 64.292 1.00 90.44 186 ILE A C 1
ATOM 1560 O O . ILE A 1 186 ? -36.045 -16.043 65.222 1.00 90.44 186 ILE A O 1
ATOM 1564 N N . ASN A 1 187 ? -37.716 -15.163 63.986 1.00 89.75 187 ASN A N 1
ATOM 1565 C CA . ASN A 1 187 ? -37.680 -13.839 64.618 1.00 89.75 187 ASN A CA 1
ATOM 1566 C C . ASN A 1 187 ? -38.021 -13.886 66.114 1.00 89.75 187 ASN A C 1
ATOM 1568 O O . ASN A 1 187 ? -37.493 -13.116 66.917 1.00 89.75 187 ASN A O 1
ATOM 1572 N N . ILE A 1 188 ? -38.933 -14.782 66.499 1.00 92.31 188 ILE A N 1
ATOM 1573 C CA . ILE A 1 188 ? -39.440 -14.894 67.864 1.00 92.31 188 ILE A CA 1
ATOM 1574 C C . ILE A 1 188 ? -39.357 -16.349 68.299 1.00 92.31 188 ILE A C 1
ATOM 1576 O O . ILE A 1 188 ? -40.061 -17.211 67.778 1.00 92.31 188 ILE A O 1
ATOM 1580 N N . TYR A 1 189 ? -38.526 -16.625 69.293 1.00 94.12 189 TYR A N 1
ATOM 1581 C CA . TYR A 1 189 ? -38.376 -17.945 69.875 1.00 94.12 189 TYR A CA 1
ATOM 1582 C C . TYR A 1 189 ? -38.207 -17.849 71.390 1.00 94.12 189 TYR A C 1
ATOM 1584 O O . TYR A 1 189 ? -37.467 -17.008 71.897 1.00 94.12 189 TYR A O 1
ATOM 1592 N N . GLY A 1 190 ? -38.868 -18.734 72.129 1.00 92.50 190 GLY A N 1
ATOM 1593 C CA . GLY A 1 190 ? -38.665 -18.848 73.568 1.00 92.50 190 GLY A CA 1
ATOM 1594 C C . GLY A 1 190 ? -39.251 -20.127 74.135 1.00 92.50 190 GLY A C 1
ATOM 1595 O O . GLY A 1 190 ? -40.177 -20.710 73.574 1.00 92.50 190 GLY A O 1
ATOM 1596 N N . VAL A 1 191 ? -38.687 -20.589 75.247 1.00 91.06 191 VAL A N 1
ATOM 1597 C CA . VAL A 1 191 ? -39.012 -21.892 75.836 1.00 91.06 191 VAL A CA 1
ATOM 1598 C C . VAL A 1 191 ? -39.178 -21.761 77.345 1.00 91.06 191 VAL A C 1
ATOM 1600 O O . VAL A 1 191 ? -38.364 -21.121 78.006 1.00 91.06 191 VAL A O 1
ATOM 1603 N N . SER A 1 192 ? -40.210 -22.403 77.891 1.00 88.62 192 SER A N 1
ATOM 1604 C CA . SER A 1 192 ? -40.417 -22.584 79.331 1.00 88.62 192 SER A CA 1
ATOM 1605 C C . SER A 1 192 ? -41.146 -23.904 79.571 1.00 88.62 192 SER A C 1
ATOM 1607 O O . SER A 1 192 ? -42.194 -24.152 78.977 1.00 88.62 192 SER A O 1
ATOM 1609 N N . ASP A 1 193 ? -40.564 -24.760 80.414 1.00 85.38 193 ASP A N 1
ATOM 1610 C CA . ASP A 1 193 ? -41.068 -26.097 80.744 1.00 85.38 193 ASP A CA 1
ATOM 1611 C C . ASP A 1 193 ? -41.490 -26.899 79.492 1.00 85.38 193 ASP A C 1
ATOM 1613 O O . ASP A 1 193 ? -40.660 -27.228 78.637 1.00 85.38 193 ASP A O 1
ATOM 1617 N N . ASP A 1 194 ? -42.790 -27.178 79.364 1.00 88.19 194 ASP A N 1
ATOM 1618 C CA . ASP A 1 194 ? -43.407 -27.937 78.273 1.00 88.19 194 ASP A CA 1
ATOM 1619 C C . ASP A 1 194 ? -43.852 -27.072 77.078 1.00 88.19 194 ASP A C 1
ATOM 1621 O O . ASP A 1 194 ? -44.423 -27.605 76.118 1.00 88.19 194 ASP A O 1
ATOM 1625 N N . VAL A 1 195 ? -43.628 -25.756 77.120 1.00 89.50 195 VAL A N 1
ATOM 1626 C CA . VAL A 1 195 ? -44.098 -24.784 76.124 1.00 89.50 195 VAL A CA 1
ATOM 1627 C C . VAL A 1 195 ? -42.927 -24.190 75.341 1.00 89.50 195 VAL A C 1
ATOM 1629 O O . VAL A 1 195 ? -41.931 -23.752 75.916 1.00 89.50 195 VAL A O 1
ATOM 1632 N N . CYS A 1 196 ? -43.063 -24.121 74.017 1.00 92.69 196 CYS A N 1
ATOM 1633 C CA . CYS A 1 196 ? -42.209 -23.306 73.158 1.00 92.69 196 CYS A CA 1
ATOM 1634 C C . CYS A 1 196 ? -43.054 -22.348 72.314 1.00 92.69 196 CYS A C 1
ATOM 1636 O O . CYS A 1 196 ? -44.075 -22.736 71.745 1.00 92.69 196 CYS A O 1
ATOM 1638 N N . VAL A 1 197 ? -42.611 -21.100 72.226 1.00 93.75 197 VAL A N 1
ATOM 1639 C CA . VAL A 1 197 ? -43.192 -20.056 71.384 1.00 93.75 197 VAL A CA 1
ATOM 1640 C C . VAL A 1 197 ? -42.307 -19.906 70.162 1.00 93.75 197 VAL A C 1
ATOM 1642 O O . VAL A 1 197 ? -41.090 -19.800 70.303 1.00 93.75 197 VAL A O 1
ATOM 1645 N N . ILE A 1 198 ? -42.917 -19.916 68.982 1.00 94.06 198 ILE A N 1
ATOM 1646 C CA . ILE A 1 198 ? -42.241 -19.735 67.699 1.00 94.06 198 ILE A CA 1
ATOM 1647 C C . ILE A 1 198 ? -43.061 -18.746 66.890 1.00 94.06 198 ILE A C 1
ATOM 1649 O O . ILE A 1 198 ? -44.268 -18.931 66.732 1.00 94.06 198 ILE A O 1
ATOM 1653 N N . GLY A 1 199 ? -42.425 -17.708 66.368 1.00 92.75 199 GLY A N 1
ATOM 1654 C CA . GLY A 1 199 ? -43.140 -16.721 65.590 1.00 92.75 199 GLY A CA 1
ATOM 1655 C C . GLY A 1 199 ? -42.301 -15.914 64.626 1.00 92.75 199 GLY A C 1
ATOM 1656 O O . GLY A 1 199 ? -41.075 -15.842 64.731 1.00 92.75 199 GLY A O 1
ATOM 1657 N N . GLU A 1 200 ? -43.029 -15.299 63.704 1.00 91.12 200 GLU A N 1
ATOM 1658 C CA . GLU A 1 200 ? -42.523 -14.373 62.701 1.00 91.12 200 GLU A CA 1
ATOM 1659 C C . GLU A 1 200 ? -43.004 -12.960 63.045 1.00 91.12 200 GLU A C 1
ATOM 1661 O O . GLU A 1 200 ? -44.160 -12.772 63.442 1.00 91.12 200 GLU A O 1
ATOM 1666 N N . ALA A 1 201 ? -42.125 -11.971 62.896 1.00 89.75 201 ALA A N 1
ATOM 1667 C CA . ALA A 1 201 ? -42.438 -10.565 63.111 1.00 89.75 201 ALA A CA 1
ATOM 1668 C C . ALA A 1 201 ? -42.298 -9.808 61.788 1.00 89.75 201 ALA A C 1
ATOM 1670 O O . ALA A 1 201 ? -41.261 -9.872 61.135 1.00 89.75 201 ALA A O 1
ATOM 1671 N N . THR A 1 202 ? -43.330 -9.075 61.377 1.00 85.12 202 THR A N 1
ATOM 1672 C CA . THR A 1 202 ? -43.300 -8.311 60.123 1.00 85.12 202 THR A CA 1
ATOM 1673 C C . THR A 1 202 ? -44.029 -6.978 60.246 1.00 85.12 202 THR A C 1
ATOM 1675 O O . THR A 1 202 ? -44.968 -6.826 61.018 1.00 85.12 202 THR A O 1
ATOM 1678 N N . VAL A 1 203 ? -43.622 -5.973 59.470 1.00 80.00 203 VAL A N 1
ATOM 1679 C CA . VAL A 1 203 ? -44.288 -4.658 59.474 1.00 80.00 203 VAL A CA 1
ATOM 1680 C C . VAL A 1 203 ? -45.705 -4.766 58.893 1.00 80.00 203 VAL A C 1
ATOM 1682 O O . VAL A 1 203 ? -46.633 -4.119 59.376 1.00 80.00 203 VAL A O 1
ATOM 1685 N N . ARG A 1 204 ? -45.894 -5.584 57.848 1.00 78.19 204 ARG A N 1
ATOM 1686 C CA . ARG A 1 204 ? -47.181 -5.772 57.163 1.00 78.19 204 ARG A CA 1
ATOM 1687 C C . ARG A 1 204 ? -47.389 -7.246 56.846 1.00 78.19 204 ARG A C 1
ATOM 1689 O O . ARG A 1 204 ? -46.544 -7.848 56.189 1.00 78.19 204 ARG A O 1
ATOM 1696 N N . ALA A 1 205 ? -48.529 -7.800 57.249 1.00 78.50 205 ALA A N 1
ATOM 1697 C CA . ALA A 1 205 ? -48.814 -9.222 57.079 1.00 78.50 205 ALA A CA 1
ATOM 1698 C C . ALA A 1 205 ? -50.112 -9.467 56.297 1.00 78.50 205 ALA A C 1
ATOM 1700 O O . ALA A 1 205 ? -51.180 -9.010 56.697 1.00 78.50 205 ALA A O 1
ATOM 1701 N N . GLY A 1 206 ? -49.987 -10.192 55.182 1.00 77.75 206 GLY A N 1
ATOM 1702 C CA . GLY A 1 206 ? -51.076 -10.951 54.547 1.00 77.75 206 GLY A CA 1
ATOM 1703 C C . GLY A 1 206 ? -50.957 -12.436 54.923 1.00 77.75 206 GLY A C 1
ATOM 1704 O O . GLY A 1 206 ? -50.352 -12.717 55.952 1.00 77.75 206 GLY A O 1
ATOM 1705 N N . PRO A 1 207 ? -51.427 -13.398 54.108 1.00 81.44 207 PRO A N 1
ATOM 1706 C CA . PRO A 1 207 ? -51.317 -14.829 54.436 1.00 81.44 207 PRO A CA 1
ATOM 1707 C C . PRO A 1 207 ? -49.882 -15.395 54.351 1.00 81.44 207 PRO A C 1
ATOM 1709 O O . PRO A 1 207 ? -49.536 -16.312 55.088 1.00 81.44 207 PRO A O 1
ATOM 1712 N N . LYS A 1 208 ? -49.007 -14.810 53.518 1.00 83.31 208 LYS A N 1
ATOM 1713 C CA . LYS A 1 208 ? -47.651 -15.325 53.223 1.00 83.31 208 LYS A CA 1
ATOM 1714 C C . LYS A 1 208 ? -46.758 -15.615 54.452 1.00 83.31 208 LYS A C 1
ATOM 1716 O O . LYS A 1 208 ? -46.119 -16.663 54.462 1.00 83.31 208 LYS A O 1
ATOM 1721 N N . PRO A 1 209 ? -46.694 -14.760 55.493 1.00 86.19 209 PRO A N 1
ATOM 1722 C CA . PRO A 1 209 ? -45.895 -15.044 56.688 1.00 86.19 209 PRO A CA 1
ATOM 1723 C C . PRO A 1 209 ? -46.349 -16.294 57.456 1.00 86.19 209 PRO A C 1
ATOM 1725 O O . PRO A 1 209 ? -45.538 -16.900 58.150 1.00 86.19 209 PRO A O 1
ATOM 1728 N N . ILE A 1 210 ? -47.621 -16.702 57.336 1.00 86.69 210 ILE A N 1
ATOM 1729 C CA . ILE A 1 210 ? -48.104 -17.961 57.924 1.00 86.69 210 ILE A CA 1
ATOM 1730 C C . ILE A 1 210 ? -47.432 -19.138 57.220 1.00 86.69 210 ILE A C 1
ATOM 1732 O O . ILE A 1 210 ? -46.865 -20.002 57.889 1.00 86.69 210 ILE A O 1
ATOM 1736 N N . ASP A 1 211 ? -47.466 -19.152 55.886 1.00 88.81 211 ASP A N 1
ATOM 1737 C CA . ASP A 1 211 ? -46.857 -20.214 55.082 1.00 88.81 211 ASP A CA 1
ATOM 1738 C C . ASP A 1 211 ? -45.349 -20.306 55.354 1.00 8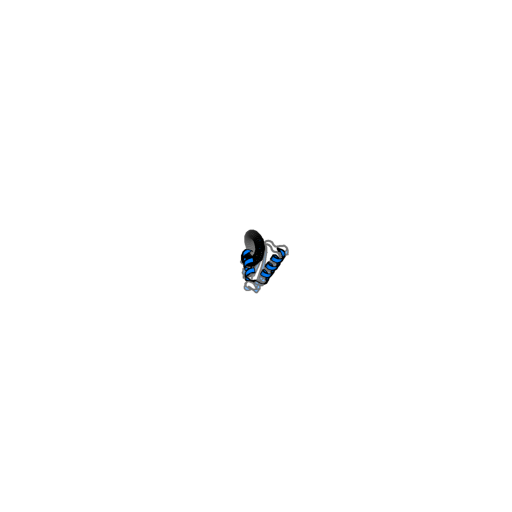8.81 211 ASP A C 1
ATOM 1740 O O . ASP A 1 211 ? -44.818 -21.387 55.613 1.00 88.81 211 ASP A O 1
ATOM 1744 N N . GLU A 1 212 ? -44.667 -19.159 55.400 1.00 88.06 212 GLU A N 1
ATOM 1745 C CA . GLU A 1 212 ? -43.237 -19.081 55.711 1.00 88.06 212 GLU A CA 1
ATOM 1746 C C . GLU A 1 212 ? -42.924 -19.605 57.122 1.00 88.06 212 GLU A C 1
ATOM 1748 O O . GLU A 1 212 ? -41.974 -20.373 57.298 1.00 88.06 212 GLU A O 1
ATOM 1753 N N . LEU A 1 213 ? -43.731 -19.252 58.129 1.00 91.56 213 LEU A N 1
ATOM 1754 C CA . LEU A 1 213 ? -43.561 -19.756 59.492 1.00 91.56 213 LEU A CA 1
ATOM 1755 C C . LEU A 1 213 ? -43.757 -21.278 59.555 1.00 91.56 213 LEU A C 1
ATOM 1757 O O . LEU A 1 213 ? -42.967 -21.973 60.199 1.00 91.56 213 LEU A O 1
ATOM 1761 N N . LEU A 1 214 ? -44.766 -21.816 58.867 1.00 91.75 214 LEU A N 1
ATOM 1762 C CA . LEU A 1 214 ? -45.015 -23.259 58.800 1.00 91.75 214 LEU A CA 1
ATOM 1763 C C . LEU A 1 214 ? -43.850 -24.006 58.140 1.00 91.75 214 LEU A C 1
ATOM 1765 O O . LEU A 1 214 ? -43.380 -25.004 58.690 1.00 91.75 214 LEU A O 1
ATOM 1769 N N . GLU A 1 215 ? -43.315 -23.499 57.027 1.00 91.38 215 GLU A N 1
ATOM 1770 C CA . GLU A 1 215 ? -42.122 -24.072 56.390 1.00 91.38 215 GLU A CA 1
ATOM 1771 C C . GLU A 1 215 ? -40.900 -24.055 57.320 1.00 91.38 215 GLU A C 1
ATOM 1773 O O . GLU A 1 215 ? -40.154 -25.039 57.404 1.00 91.38 215 GLU A O 1
ATOM 1778 N N . LYS A 1 216 ? -40.685 -22.948 58.043 1.00 91.12 216 LYS A N 1
ATOM 1779 C CA . LYS A 1 216 ? -39.603 -22.820 59.031 1.00 91.12 216 LYS A CA 1
ATOM 1780 C C . LYS A 1 216 ? -39.755 -23.836 60.166 1.00 91.12 216 LYS A C 1
ATOM 1782 O O . LYS A 1 216 ? -38.764 -24.439 60.579 1.00 91.12 216 LYS A O 1
ATOM 1787 N N . ILE A 1 217 ? -40.978 -24.079 60.634 1.00 90.88 217 ILE A N 1
ATOM 1788 C CA . ILE A 1 217 ? -41.269 -25.075 61.673 1.00 90.88 217 ILE A CA 1
ATOM 1789 C C . ILE A 1 217 ? -41.002 -26.491 61.174 1.00 90.88 217 ILE A C 1
ATOM 1791 O O . ILE A 1 217 ? -40.411 -27.278 61.910 1.00 90.88 217 ILE A O 1
ATOM 1795 N N . GLU A 1 218 ? -41.394 -26.831 59.946 1.00 91.44 218 GLU A N 1
ATOM 1796 C CA . GLU A 1 218 ? -41.094 -28.149 59.375 1.00 91.44 218 GLU A CA 1
ATOM 1797 C C . GLU A 1 218 ? -39.581 -28.379 59.280 1.00 91.44 218 GLU A C 1
ATOM 1799 O O . GLU A 1 218 ? -39.076 -29.421 59.705 1.00 91.44 218 GLU A O 1
ATOM 1804 N N . LYS A 1 219 ? -38.818 -27.366 58.855 1.00 90.25 219 LYS A N 1
ATOM 1805 C CA . LYS A 1 219 ? -37.348 -27.418 58.886 1.00 90.25 219 LYS A CA 1
ATOM 1806 C C . LYS A 1 219 ? -36.807 -27.583 60.308 1.00 90.25 219 LYS A C 1
ATOM 1808 O O . LYS A 1 219 ? -35.876 -28.362 60.511 1.00 90.25 219 LYS A O 1
ATOM 1813 N N . LEU A 1 220 ? -37.384 -26.893 61.292 1.00 91.06 220 LEU A N 1
ATOM 1814 C CA . LEU A 1 220 ? -36.983 -27.006 62.696 1.00 91.06 220 LEU A CA 1
ATOM 1815 C C . LEU A 1 220 ? -37.277 -28.407 63.257 1.00 91.06 220 LEU A C 1
ATOM 1817 O O . LEU A 1 220 ? -36.434 -28.971 63.948 1.00 91.06 220 LEU A O 1
ATOM 1821 N N . LYS A 1 221 ? -38.423 -29.006 62.911 1.00 89.94 221 LYS A N 1
ATOM 1822 C CA . LYS A 1 221 ? -38.788 -30.380 63.297 1.00 89.94 221 LYS A CA 1
ATOM 1823 C C . LYS A 1 221 ? -37.808 -31.409 62.746 1.00 89.94 221 LYS A C 1
ATOM 1825 O O . LYS A 1 221 ? -37.408 -32.310 63.477 1.00 89.94 221 LYS A O 1
ATOM 1830 N N . ILE A 1 222 ? -37.440 -31.279 61.471 1.00 91.12 222 ILE A N 1
ATOM 1831 C CA . ILE A 1 222 ? -36.571 -32.244 60.786 1.00 91.12 222 ILE A CA 1
ATOM 1832 C C . ILE A 1 222 ? -35.125 -32.106 61.272 1.00 91.12 222 ILE A C 1
ATOM 1834 O O . ILE A 1 222 ? -34.489 -33.099 61.615 1.00 91.12 222 ILE A O 1
ATOM 1838 N N . ASN A 1 223 ? -34.610 -30.876 61.318 1.00 90.06 223 ASN A N 1
ATOM 1839 C CA . ASN A 1 223 ? -33.179 -30.631 61.499 1.00 90.06 223 ASN A CA 1
ATOM 1840 C C . ASN A 1 223 ? -32.790 -30.344 62.957 1.00 90.06 223 ASN A C 1
ATOM 1842 O O . ASN A 1 223 ? -31.650 -30.595 63.346 1.00 90.06 223 ASN A O 1
ATOM 1846 N N . TYR A 1 224 ? -33.717 -29.830 63.771 1.00 89.88 224 TYR A N 1
ATOM 1847 C CA . TYR A 1 224 ? -33.456 -29.384 65.144 1.00 89.88 224 TYR A CA 1
ATOM 1848 C C . TYR A 1 224 ? -34.583 -29.763 66.129 1.00 89.88 224 TYR A C 1
ATOM 1850 O O . TYR A 1 224 ? -35.070 -28.909 66.876 1.00 89.88 224 TYR A O 1
ATOM 1858 N N . PRO A 1 225 ? -34.990 -31.045 66.205 1.00 87.81 225 PRO A N 1
ATOM 1859 C CA . PRO A 1 225 ? -36.157 -31.466 66.989 1.00 87.81 225 PRO A CA 1
ATOM 1860 C C . PRO A 1 225 ? -36.051 -31.133 68.487 1.00 87.81 225 PRO A C 1
ATOM 1862 O O . PRO A 1 225 ? -37.060 -30.896 69.144 1.00 87.81 225 PRO A O 1
ATOM 1865 N N . ASN A 1 226 ? -34.830 -31.052 69.028 1.00 88.88 226 ASN A N 1
ATOM 1866 C CA . ASN A 1 226 ? -34.570 -30.746 70.441 1.00 88.88 226 ASN A CA 1
ATOM 1867 C C . ASN A 1 226 ? -34.982 -29.322 70.861 1.00 88.88 226 ASN A C 1
ATOM 1869 O O . ASN A 1 226 ? -35.093 -29.037 72.060 1.00 88.88 226 ASN A O 1
ATOM 1873 N N . LEU A 1 227 ? -35.190 -28.431 69.888 1.00 87.81 227 LEU A N 1
ATOM 1874 C CA . LEU A 1 227 ? -35.634 -27.053 70.101 1.00 87.81 227 LEU A CA 1
ATOM 1875 C C . LEU A 1 227 ? -37.164 -26.938 70.199 1.00 87.81 227 LEU A C 1
ATOM 1877 O O . LEU A 1 227 ? -37.690 -25.892 70.556 1.00 87.81 227 LEU A O 1
ATOM 1881 N N . LEU A 1 228 ? -37.904 -28.018 69.943 1.00 89.25 228 LEU A N 1
ATOM 1882 C CA . LEU A 1 228 ? -39.350 -28.044 70.131 1.00 89.25 228 LEU A CA 1
ATOM 1883 C C . LEU A 1 228 ? -39.725 -28.578 71.516 1.00 89.25 228 LEU A C 1
ATOM 1885 O O . LEU A 1 228 ? -38.987 -29.330 72.164 1.00 89.25 228 LEU A O 1
ATOM 1889 N N . ARG A 1 229 ? -40.899 -28.165 71.989 1.00 89.88 229 ARG A N 1
ATOM 1890 C CA . ARG A 1 229 ? -41.533 -28.676 73.207 1.00 89.88 229 ARG A CA 1
ATOM 1891 C C . ARG A 1 229 ? -42.897 -29.262 72.887 1.00 89.88 229 ARG A C 1
ATOM 1893 O O . ARG A 1 229 ? -43.410 -29.126 71.779 1.00 89.88 229 ARG A O 1
ATOM 1900 N N . ARG A 1 230 ? -43.481 -29.941 73.875 1.00 86.69 230 ARG A N 1
ATOM 1901 C CA . ARG A 1 230 ? -44.755 -30.649 73.725 1.00 86.69 230 ARG A CA 1
ATOM 1902 C C . ARG A 1 230 ? -45.889 -29.717 73.294 1.00 86.69 230 ARG A C 1
ATOM 1904 O O . ARG A 1 230 ? -46.743 -30.128 72.514 1.00 86.69 230 ARG A O 1
ATOM 1911 N N . LYS A 1 231 ? -45.917 -28.489 73.813 1.00 87.62 231 LYS A N 1
ATOM 1912 C CA . LYS A 1 231 ? -46.886 -27.457 73.440 1.00 87.62 231 LYS A CA 1
ATOM 1913 C C . LYS A 1 231 ? -46.177 -26.378 72.633 1.00 87.62 231 LYS A C 1
ATOM 1915 O O . LYS A 1 231 ? -45.327 -25.670 73.164 1.00 87.62 231 LYS A O 1
ATOM 1920 N N . VAL A 1 232 ? -46.549 -26.247 71.365 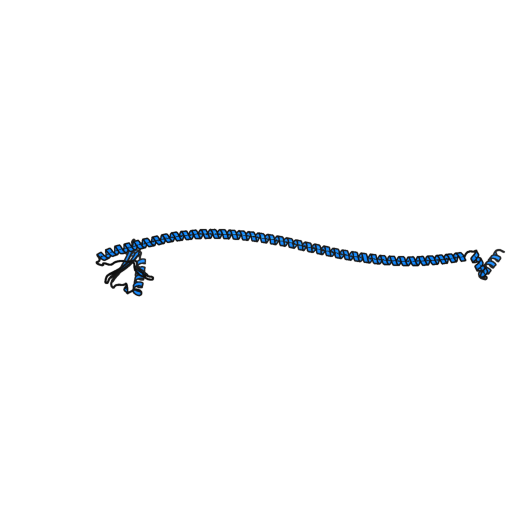1.00 90.44 232 VAL A N 1
ATOM 1921 C CA . VAL A 1 232 ? -46.013 -25.220 70.469 1.00 90.44 232 VAL A CA 1
ATOM 1922 C C . VAL A 1 232 ? -47.057 -24.120 70.312 1.00 90.44 232 VAL A C 1
ATOM 1924 O O . VAL A 1 232 ? -48.187 -24.400 69.918 1.00 90.44 232 VAL A O 1
ATOM 1927 N N . ILE A 1 233 ? -46.687 -22.882 70.628 1.00 90.56 233 ILE A N 1
ATOM 1928 C CA . ILE A 1 233 ? -47.503 -21.691 70.383 1.00 90.56 233 ILE A CA 1
ATOM 1929 C C . ILE A 1 233 ? -46.926 -20.992 69.159 1.00 90.56 233 ILE A C 1
ATOM 1931 O O . ILE A 1 233 ? -45.763 -20.585 69.172 1.00 90.56 233 ILE A O 1
ATOM 1935 N N . LEU A 1 234 ? -47.741 -20.869 68.115 1.00 92.12 234 LEU A N 1
ATOM 1936 C CA . LEU A 1 234 ? -47.369 -20.173 66.890 1.00 92.12 234 LEU A CA 1
ATOM 1937 C C . LEU A 1 234 ? -47.855 -18.740 66.935 1.00 92.12 234 LEU A C 1
ATOM 1939 O O . LEU A 1 234 ? -48.992 -18.479 67.327 1.00 92.12 234 LEU A O 1
ATOM 1943 N N . VAL A 1 235 ? -46.981 -17.823 66.539 1.00 92.00 235 VAL A N 1
ATOM 1944 C CA . VAL A 1 235 ? -47.267 -16.399 66.595 1.00 92.00 235 VAL A CA 1
ATOM 1945 C C . VAL A 1 235 ? -46.901 -15.732 65.282 1.00 92.00 235 VAL A C 1
ATOM 1947 O O . VAL A 1 235 ? -45.781 -15.851 64.802 1.00 92.00 235 VAL A O 1
ATOM 1950 N N . ILE A 1 236 ? -47.837 -14.961 64.745 1.00 90.94 236 ILE A N 1
ATOM 1951 C CA . ILE A 1 236 ? -47.547 -13.956 63.730 1.00 90.94 236 ILE A CA 1
ATOM 1952 C C . ILE A 1 236 ? -47.746 -12.604 64.391 1.00 90.94 236 ILE A C 1
ATOM 1954 O O . ILE A 1 236 ? -48.846 -12.282 64.842 1.00 90.94 236 ILE A O 1
ATOM 1958 N N . TYR A 1 237 ? -46.671 -11.831 64.481 1.00 90.25 237 TYR A N 1
ATOM 1959 C CA . TYR A 1 237 ? -46.741 -10.449 64.914 1.00 90.25 237 TYR A CA 1
ATOM 1960 C C . TYR A 1 237 ? -46.675 -9.535 63.695 1.00 90.25 237 TYR A C 1
ATOM 1962 O O . TYR A 1 237 ? -45.754 -9.633 62.882 1.00 90.25 237 TYR A O 1
ATOM 1970 N N . ALA A 1 238 ? -47.657 -8.643 63.575 1.00 87.50 238 ALA A N 1
ATOM 1971 C CA . ALA A 1 238 ? -47.728 -7.679 62.492 1.00 87.50 238 ALA A CA 1
ATOM 1972 C C . ALA A 1 238 ? -48.107 -6.295 63.011 1.00 87.50 238 ALA A C 1
ATOM 1974 O O . ALA A 1 238 ? -49.154 -6.152 63.643 1.00 87.50 238 ALA A O 1
ATOM 1975 N N . SER A 1 239 ? -47.314 -5.269 62.691 1.00 84.44 239 SER A N 1
ATOM 1976 C CA . SER A 1 239 ? -47.681 -3.881 63.017 1.00 84.44 239 SER A CA 1
ATOM 1977 C C . SER A 1 239 ? -48.918 -3.425 62.225 1.00 84.44 239 SER A C 1
ATOM 1979 O O . SER A 1 239 ? -49.717 -2.630 62.713 1.00 84.44 239 SER A O 1
ATOM 1981 N N . LEU A 1 240 ? -49.099 -3.944 61.002 1.00 81.06 240 LEU A N 1
ATOM 1982 C CA . LEU A 1 240 ? -50.256 -3.696 60.136 1.00 81.06 240 LEU A CA 1
ATOM 1983 C C . LEU A 1 240 ? -50.774 -5.010 59.511 1.00 81.06 240 LEU A C 1
ATOM 1985 O O . LEU A 1 240 ? -50.319 -5.391 58.424 1.00 81.06 240 LEU A O 1
ATOM 1989 N N . PRO A 1 241 ? -51.713 -5.718 60.163 1.00 82.19 241 PRO A N 1
ATOM 1990 C CA . PRO A 1 241 ? -52.353 -6.896 59.579 1.00 82.19 241 PRO A CA 1
ATOM 1991 C C . PRO A 1 241 ? -53.343 -6.495 58.469 1.00 82.19 241 PRO A C 1
ATOM 1993 O O . PRO A 1 241 ? -54.117 -5.549 58.623 1.00 82.19 241 PRO A O 1
ATOM 1996 N N . MET A 1 242 ? -53.310 -7.198 57.334 1.00 83.25 242 MET A N 1
ATOM 1997 C CA . MET A 1 242 ? -54.275 -7.026 56.238 1.00 83.25 242 MET A CA 1
ATOM 1998 C C . MET A 1 242 ? -55.557 -7.828 56.520 1.00 83.25 242 MET A C 1
ATOM 2000 O O . MET A 1 242 ? -55.509 -8.813 57.249 1.00 83.25 242 MET A O 1
ATOM 2004 N N . ILE A 1 243 ? -56.701 -7.416 55.953 1.00 74.94 243 ILE A N 1
ATOM 2005 C CA . ILE A 1 243 ? -58.027 -8.031 56.209 1.00 74.94 243 ILE A CA 1
ATOM 2006 C C . ILE A 1 243 ? -57.990 -9.554 56.003 1.00 74.94 243 ILE A C 1
ATOM 2008 O O . ILE A 1 243 ? -58.450 -10.304 56.853 1.00 74.94 243 ILE A O 1
ATOM 2012 N N . GLU A 1 244 ? -57.322 -9.991 54.938 1.00 77.38 244 GLU A N 1
ATOM 2013 C CA . GLU A 1 244 ? -57.143 -11.392 54.530 1.00 77.38 244 GLU A CA 1
ATOM 2014 C C . GLU A 1 244 ? -56.417 -12.278 55.562 1.00 77.38 244 GLU A C 1
ATOM 2016 O O . GLU A 1 244 ? -56.403 -13.493 55.411 1.00 77.38 244 GLU A O 1
ATOM 2021 N N . LEU A 1 245 ? -55.746 -11.687 56.556 1.00 76.50 245 LEU A N 1
ATOM 2022 C CA . LEU A 1 245 ? -55.040 -12.410 57.619 1.00 76.50 245 LEU A CA 1
ATOM 2023 C C . LEU A 1 245 ? -55.911 -12.629 58.868 1.00 76.50 245 LEU A C 1
ATOM 2025 O O . LEU A 1 245 ? -55.616 -13.504 59.678 1.00 76.50 245 LEU A O 1
ATOM 2029 N N . ILE A 1 246 ? -56.914 -11.771 59.069 1.00 69.69 246 ILE A N 1
ATOM 2030 C CA . ILE A 1 246 ? -57.737 -11.723 60.287 1.00 69.69 246 ILE A CA 1
ATOM 2031 C C . ILE A 1 246 ? -59.055 -12.495 60.095 1.00 69.69 246 ILE A C 1
ATOM 2033 O O . ILE A 1 246 ? -59.658 -12.915 61.083 1.00 69.69 246 ILE A O 1
ATOM 2037 N N . GLU A 1 247 ? -59.491 -12.663 58.844 1.00 58.31 247 GLU A N 1
ATOM 2038 C CA . GLU A 1 247 ? -60.644 -13.482 58.435 1.00 58.31 247 GLU A CA 1
ATOM 2039 C C . GLU A 1 247 ? -60.297 -14.973 58.326 1.00 58.31 247 GLU A C 1
ATOM 2041 O O . GLU A 1 247 ? -61.138 -15.790 58.772 1.00 58.31 247 GLU A O 1
#